Protein AF-A0A1E3B8S6-F1 (afdb_monomer)

InterPro domains:
  IPR051035 Mitochondrial inheritance protein 9 [PTHR36091] (1-236)

pLDDT: mean 89.2, std 7.86, range [47.0, 96.69]

Foldseek 3Di:
DDQPADDPVQWDADPVRHTPGGDDSPPPDDDPLLQVQDDHPQQHQPDPDDDPDLDQDDQDPCLVVDDPVVNVVSVVNNNNSNSNSVVCVCCVPPPVVSVVSVPQPCSVLVNQLVVVVVPPVVPPVLSNVVSVVVCQVCVCVVPPDPPPDDDDDPDDDDPVRVVVSVVVSVVVVVVVVVVVVLCVVLVNQDPVRDDDPVCVVVSVVSLVVVLVVQCVPDPDPVSNVCSVVPVPNDDDPPDD

Sequence (240 aa):
MRHPDLNPFNVFVTEDREISCIIDWQHSSILPLLLTAGNPPLFENPDSESPKGLKKASLPEDYESLGPEEKPHADELHRRRILFWLYMVFNGKDNDPHLATLR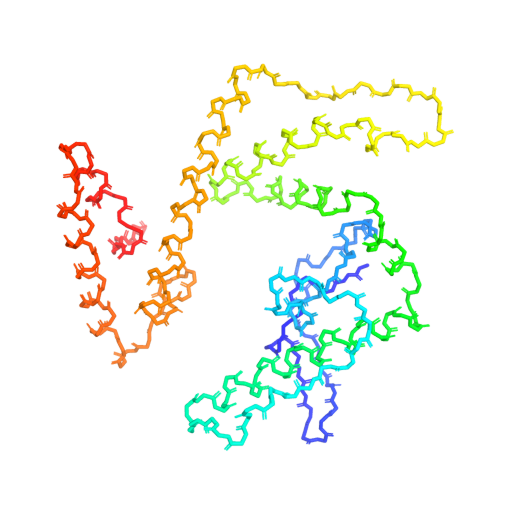YPLLALRQHAVDRAGRQWSGNIITLKGALLRLVDHWDQLVDGDSGQSIQCPVQFDTKDAEEFYQVEENWFKATILLEYWRSVLGDPGQDGWVSNESYEGVMEVNRQLKKEWVAEAEDEEDLVCVDRFWPFQDHEELD

Structure (mmCIF, N/CA/C/O backbone):
data_AF-A0A1E3B8S6-F1
#
_entry.id   AF-A0A1E3B8S6-F1
#
loop_
_atom_site.group_PDB
_atom_site.id
_atom_site.type_symbol
_atom_site.label_atom_id
_atom_site.label_alt_id
_atom_site.label_comp_id
_atom_site.label_asym_id
_atom_site.label_entity_id
_atom_site.label_seq_id
_atom_site.pdbx_PDB_ins_code
_atom_site.Cartn_x
_atom_site.Cartn_y
_atom_site.Cartn_z
_atom_site.occupancy
_atom_site.B_iso_or_equiv
_atom_site.auth_seq_id
_atom_site.auth_comp_id
_atom_site.auth_asym_id
_atom_site.auth_atom_id
_atom_site.pdbx_PDB_model_num
ATOM 1 N N . MET A 1 1 ? 12.178 15.718 2.594 1.00 81.06 1 MET A N 1
ATOM 2 C CA . MET A 1 1 ? 11.300 15.854 1.413 1.00 81.06 1 MET A CA 1
ATOM 3 C C . MET A 1 1 ? 11.533 14.640 0.532 1.00 81.06 1 MET A C 1
ATOM 5 O O . MET A 1 1 ? 12.681 14.228 0.416 1.00 81.06 1 MET A O 1
ATOM 9 N N . ARG A 1 2 ? 10.478 14.046 -0.023 1.00 86.88 2 ARG A N 1
ATOM 10 C CA . ARG A 1 2 ? 10.531 12.867 -0.897 1.00 86.88 2 ARG A CA 1
ATOM 11 C C . ARG A 1 2 ? 9.496 13.052 -2.007 1.00 86.88 2 ARG A C 1
ATOM 13 O O . ARG A 1 2 ? 8.481 13.697 -1.759 1.00 86.88 2 ARG A O 1
ATOM 20 N N . HIS A 1 3 ? 9.765 12.503 -3.188 1.00 91.31 3 HIS A N 1
ATOM 21 C CA . HIS A 1 3 ? 8.801 12.482 -4.283 1.00 91.31 3 HIS A CA 1
ATOM 22 C C . HIS A 1 3 ? 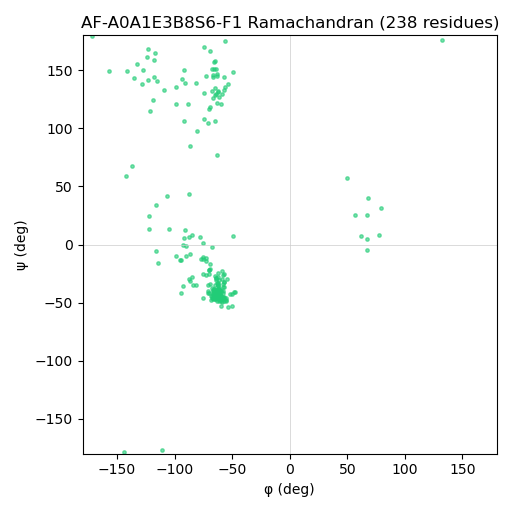7.535 11.698 -3.870 1.00 91.31 3 HIS A C 1
ATOM 24 O O . HIS A 1 3 ? 7.686 10.565 -3.397 1.00 91.31 3 HIS A O 1
ATOM 30 N N . PRO A 1 4 ? 6.325 12.267 -4.007 1.00 88.50 4 PRO A N 1
ATOM 31 C CA . PRO A 1 4 ? 5.094 11.667 -3.491 1.00 88.50 4 PRO A CA 1
ATOM 32 C C . PRO A 1 4 ? 4.669 10.420 -4.271 1.00 88.50 4 PRO A C 1
ATOM 34 O O . PRO A 1 4 ? 4.213 9.464 -3.655 1.00 88.50 4 PRO A O 1
ATOM 37 N N . ASP A 1 5 ? 4.899 10.394 -5.586 1.00 90.75 5 ASP A N 1
ATOM 38 C CA . ASP A 1 5 ? 4.528 9.273 -6.457 1.00 90.75 5 ASP A CA 1
ATOM 39 C C . ASP A 1 5 ? 5.651 8.932 -7.450 1.00 90.75 5 ASP A C 1
ATOM 41 O O . ASP A 1 5 ? 5.600 9.230 -8.641 1.00 90.75 5 ASP A O 1
ATOM 45 N N . LEU A 1 6 ? 6.775 8.421 -6.938 1.00 92.56 6 LEU A N 1
ATOM 46 C CA . LEU A 1 6 ? 7.879 8.036 -7.820 1.00 92.56 6 LEU A CA 1
ATOM 47 C C . LEU A 1 6 ? 7.592 6.657 -8.415 1.00 92.56 6 LEU A C 1
ATOM 49 O O . LEU A 1 6 ? 7.874 5.635 -7.785 1.00 92.56 6 LEU A O 1
ATOM 53 N N . ASN A 1 7 ? 7.061 6.660 -9.631 1.00 89.94 7 ASN A N 1
ATOM 54 C CA . ASN A 1 7 ? 6.789 5.493 -10.463 1.00 89.94 7 ASN A CA 1
ATOM 55 C C . ASN A 1 7 ? 7.520 5.628 -11.826 1.00 89.94 7 ASN A C 1
ATOM 57 O O . ASN A 1 7 ? 8.050 6.703 -12.124 1.00 89.94 7 ASN A O 1
ATOM 61 N N . PRO A 1 8 ? 7.600 4.567 -12.657 1.00 88.75 8 PRO A N 1
ATOM 62 C CA . PRO A 1 8 ? 8.299 4.628 -13.945 1.00 88.75 8 PRO A CA 1
ATOM 63 C C . PRO A 1 8 ? 7.794 5.715 -14.906 1.00 88.75 8 PRO A C 1
ATOM 65 O O . PRO A 1 8 ? 8.595 6.264 -15.655 1.00 88.75 8 PRO A O 1
ATOM 68 N N . PHE A 1 9 ? 6.498 6.045 -14.882 1.00 90.12 9 PHE A N 1
ATOM 69 C CA . PHE A 1 9 ? 5.911 7.064 -15.760 1.00 90.12 9 PHE A CA 1
ATOM 70 C C . PHE A 1 9 ? 6.373 8.483 -15.406 1.00 90.12 9 PHE A C 1
ATOM 72 O O . PHE A 1 9 ? 6.376 9.363 -16.263 1.00 90.12 9 PHE A O 1
ATOM 79 N N . ASN A 1 10 ? 6.839 8.679 -14.171 1.00 94.19 10 ASN A N 1
ATOM 80 C CA . ASN A 1 10 ? 7.346 9.953 -13.671 1.00 94.19 10 ASN A CA 1
ATOM 81 C C . ASN A 1 10 ? 8.869 10.123 -13.845 1.00 94.19 10 ASN A C 1
ATOM 83 O O . ASN A 1 10 ? 9.429 11.121 -13.384 1.00 94.19 10 ASN A O 1
ATOM 87 N N . VAL A 1 11 ? 9.557 9.188 -14.519 1.00 94.94 11 VAL A N 1
ATOM 88 C CA . VAL A 1 11 ? 11.011 9.223 -14.760 1.00 94.94 11 VAL A CA 1
ATOM 89 C C . VAL A 1 11 ? 11.313 9.193 -16.259 1.00 94.94 11 VAL A C 1
ATOM 91 O O . VAL A 1 11 ? 11.094 8.190 -16.932 1.00 94.94 11 VAL A O 1
ATOM 94 N N . PHE A 1 12 ? 11.897 10.273 -16.779 1.00 95.75 12 PHE A N 1
ATOM 95 C CA . PHE A 1 12 ? 12.363 10.340 -18.163 1.00 95.75 12 PHE A CA 1
ATOM 96 C C . PHE A 1 12 ? 13.812 9.891 -18.278 1.00 95.75 12 PHE A C 1
ATOM 98 O O . PHE A 1 12 ? 14.669 10.257 -17.468 1.00 95.75 12 PHE A O 1
ATOM 105 N N . VAL A 1 13 ? 14.083 9.123 -19.329 1.00 96.25 13 VAL A N 1
ATOM 106 C CA . VAL A 1 13 ? 15.389 8.527 -19.600 1.00 96.25 13 VAL A CA 1
ATOM 107 C C . VAL A 1 13 ? 15.804 8.860 -21.034 1.00 96.25 13 VAL A C 1
ATOM 109 O O . VAL A 1 13 ? 14.972 8.847 -21.940 1.00 96.25 13 VAL A O 1
ATOM 112 N N . THR A 1 14 ? 17.074 9.204 -21.241 1.00 96.19 14 THR A N 1
ATOM 113 C CA . THR A 1 14 ? 17.658 9.448 -22.570 1.00 96.19 14 THR A CA 1
ATOM 114 C C . THR A 1 14 ? 17.900 8.140 -23.331 1.00 96.19 14 THR A C 1
ATOM 116 O O . THR A 1 14 ? 17.843 7.049 -22.761 1.00 96.19 14 THR A O 1
ATOM 119 N N . GLU A 1 15 ? 18.235 8.231 -24.622 1.00 95.06 15 GLU A N 1
ATOM 120 C CA . GLU A 1 15 ? 18.652 7.064 -25.422 1.00 95.06 15 GLU A CA 1
ATOM 121 C C . GLU A 1 15 ? 19.875 6.346 -24.814 1.00 95.06 15 GLU A C 1
ATOM 123 O O . GLU A 1 15 ? 19.956 5.117 -24.843 1.00 95.06 15 GLU A O 1
ATOM 128 N N . ASP A 1 16 ? 20.765 7.103 -24.162 1.00 96.00 16 ASP A N 1
ATOM 129 C CA . ASP A 1 16 ? 21.956 6.604 -23.463 1.00 96.00 16 ASP A CA 1
ATOM 130 C C . ASP A 1 16 ? 21.653 5.983 -22.084 1.00 96.00 16 ASP A C 1
ATOM 132 O O . ASP A 1 16 ? 22.567 5.581 -21.362 1.00 96.00 16 ASP A O 1
ATOM 136 N N . ARG A 1 17 ? 20.369 5.844 -21.721 1.00 92.12 17 ARG A N 1
ATOM 137 C CA . ARG A 1 17 ? 19.886 5.285 -20.444 1.00 92.12 17 ARG A CA 1
ATOM 138 C C . ARG A 1 17 ? 20.220 6.138 -19.218 1.00 92.12 17 ARG A C 1
ATOM 140 O O . ARG A 1 17 ? 20.276 5.621 -18.101 1.00 92.12 17 ARG A O 1
ATOM 147 N N . GLU A 1 18 ? 20.400 7.440 -19.408 1.00 95.56 18 GLU A N 1
ATOM 148 C CA . GLU A 1 18 ? 20.592 8.393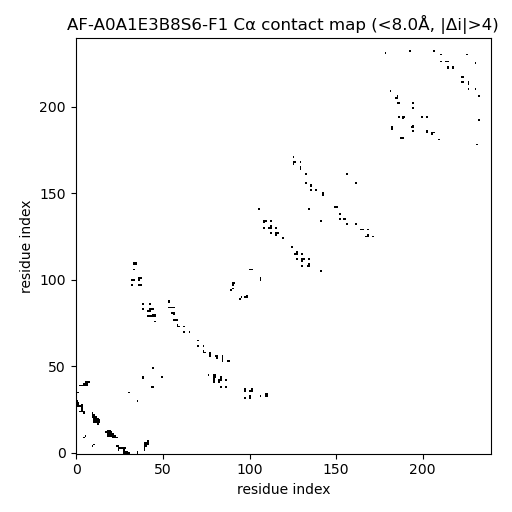 -18.315 1.00 95.56 18 GLU A CA 1
ATOM 149 C C . GLU A 1 18 ? 19.262 9.025 -17.906 1.00 95.56 18 GLU A C 1
ATOM 151 O O . GLU A 1 18 ? 18.421 9.329 -18.751 1.00 95.56 18 GLU A O 1
ATOM 156 N N . ILE A 1 19 ? 19.062 9.249 -16.605 1.00 95.31 19 ILE A N 1
ATOM 157 C CA . ILE A 1 19 ? 17.869 9.947 -16.109 1.00 95.31 19 ILE A CA 1
ATOM 158 C C . ILE A 1 19 ? 17.972 11.421 -16.515 1.00 95.31 19 ILE A C 1
ATOM 160 O O . ILE A 1 19 ? 18.865 12.127 -16.049 1.00 95.31 19 ILE A O 1
ATOM 164 N N . SER A 1 20 ? 17.049 11.892 -17.354 1.00 96.69 20 SER A N 1
ATOM 165 C CA . SER A 1 20 ? 17.010 13.285 -17.814 1.00 96.69 20 SER A CA 1
ATOM 166 C C . SER A 1 20 ? 16.125 14.167 -16.938 1.00 96.69 20 SER A C 1
ATOM 168 O O . SER A 1 20 ? 16.438 15.339 -16.726 1.00 96.69 20 SER A O 1
ATOM 170 N N . CYS A 1 21 ? 15.017 13.624 -16.426 1.00 95.88 21 CYS A N 1
ATOM 171 C CA . CYS A 1 21 ? 14.051 14.378 -15.637 1.00 95.88 21 CYS A CA 1
ATOM 172 C C . CYS A 1 21 ? 13.221 13.465 -14.727 1.00 95.88 21 CYS A C 1
ATOM 174 O O . CYS A 1 21 ? 12.922 12.325 -15.077 1.00 95.88 21 CYS A O 1
ATOM 176 N N . ILE A 1 22 ? 12.811 14.004 -13.578 1.00 96.19 22 ILE A N 1
ATOM 177 C CA . ILE A 1 22 ? 11.757 13.445 -12.728 1.00 96.19 22 ILE A CA 1
ATOM 178 C C . ILE A 1 22 ? 10.660 14.505 -12.658 1.00 96.19 22 ILE A C 1
ATOM 180 O O . ILE A 1 22 ? 10.953 15.652 -12.306 1.00 96.19 22 ILE A O 1
ATOM 184 N N . ILE A 1 23 ? 9.434 14.136 -13.015 1.00 95.94 23 ILE A N 1
ATOM 185 C CA . ILE A 1 23 ? 8.270 15.036 -13.058 1.00 95.94 23 ILE A CA 1
ATOM 186 C C . ILE A 1 23 ? 7.263 14.682 -11.966 1.00 95.94 23 ILE A C 1
ATOM 188 O O . ILE A 1 23 ? 7.507 13.765 -11.204 1.00 95.94 23 ILE A O 1
ATOM 192 N N . ASP A 1 24 ? 6.129 15.389 -11.933 1.00 93.69 24 ASP A N 1
ATOM 193 C CA . ASP A 1 24 ? 5.001 15.090 -11.039 1.00 93.69 24 ASP A CA 1
ATOM 194 C C . ASP A 1 24 ? 5.298 15.324 -9.544 1.00 93.69 24 ASP A C 1
ATOM 196 O O . ASP A 1 24 ? 4.864 14.618 -8.638 1.00 93.69 24 ASP A O 1
ATOM 200 N N . TRP A 1 25 ? 6.026 16.411 -9.271 1.00 93.69 25 TRP A N 1
ATOM 201 C CA . TRP A 1 25 ? 6.334 16.869 -7.912 1.00 93.69 25 TRP A CA 1
ATOM 202 C C . TRP A 1 25 ? 5.154 17.549 -7.203 1.00 93.69 25 TRP A C 1
ATOM 204 O O . TRP A 1 25 ? 5.315 18.023 -6.070 1.00 93.69 25 TRP A O 1
ATOM 214 N N . GLN A 1 26 ? 3.986 17.645 -7.838 1.00 90.19 26 GLN A N 1
ATOM 215 C CA . GLN A 1 26 ? 2.788 18.172 -7.187 1.00 90.19 26 GLN A CA 1
ATOM 216 C C . GLN A 1 26 ? 2.475 17.361 -5.923 1.00 90.19 26 GLN A C 1
ATOM 218 O O . GLN A 1 26 ? 2.751 16.171 -5.842 1.00 90.19 26 GLN A O 1
ATOM 223 N N . HIS A 1 27 ? 1.973 18.034 -4.887 1.00 86.31 27 HIS A N 1
ATOM 224 C CA . HIS A 1 27 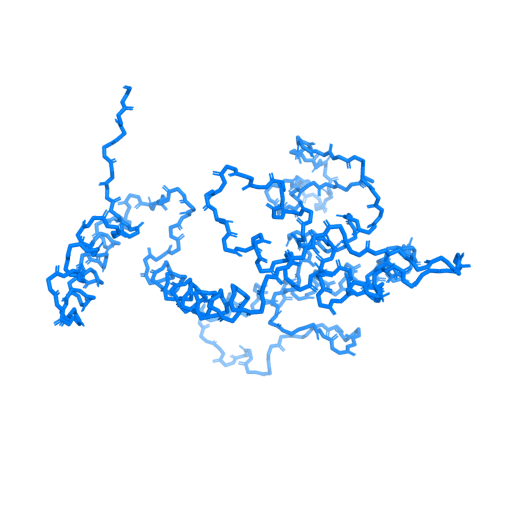? 1.728 17.457 -3.555 1.00 86.31 27 HIS A CA 1
ATOM 225 C C . HIS A 1 27 ? 2.978 17.040 -2.752 1.00 86.31 27 HIS A C 1
ATOM 227 O O . HIS A 1 27 ? 2.852 16.549 -1.625 1.00 86.31 27 HIS A O 1
ATOM 233 N N . SER A 1 28 ? 4.192 17.306 -3.250 1.00 90.62 28 SER A N 1
ATOM 234 C CA . SER A 1 28 ? 5.415 17.113 -2.462 1.00 90.62 28 SER A CA 1
ATOM 235 C C . SER A 1 28 ? 5.386 17.950 -1.185 1.00 90.62 28 SER A C 1
ATOM 237 O O . SER A 1 28 ? 5.185 19.162 -1.224 1.00 90.62 28 SER A O 1
ATOM 239 N N . SER A 1 29 ? 5.656 17.308 -0.050 1.00 88.19 29 SER A N 1
ATOM 240 C CA . SER A 1 29 ? 5.587 17.945 1.266 1.00 88.19 29 SER A CA 1
ATOM 241 C C . SER A 1 29 ? 6.878 17.756 2.064 1.00 88.19 29 SER A C 1
ATOM 243 O O . SER A 1 29 ? 7.596 16.756 1.933 1.00 88.19 29 SER A O 1
ATOM 245 N N . ILE A 1 30 ? 7.187 18.731 2.921 1.00 91.00 30 ILE A N 1
ATOM 246 C CA . ILE A 1 30 ? 8.239 18.605 3.934 1.00 91.00 30 ILE A CA 1
ATOM 247 C C . ILE A 1 30 ? 7.575 18.085 5.205 1.00 91.00 30 ILE A C 1
ATOM 249 O O . ILE A 1 30 ? 6.859 18.813 5.883 1.00 91.00 30 ILE A O 1
ATOM 253 N N . LEU A 1 31 ? 7.815 16.816 5.515 1.00 91.06 31 LEU A N 1
ATOM 254 C CA . LEU A 1 31 ? 7.272 16.139 6.687 1.00 91.06 31 LEU A CA 1
ATOM 255 C C . LEU A 1 31 ? 8.419 15.555 7.528 1.00 91.06 31 LEU A C 1
ATOM 257 O O . LEU A 1 31 ? 9.524 15.366 7.003 1.00 91.06 31 LEU A O 1
ATOM 261 N N . PRO A 1 32 ? 8.173 15.234 8.812 1.00 92.62 32 PRO A N 1
ATOM 262 C CA . PRO A 1 32 ? 9.103 14.459 9.624 1.00 92.62 32 PRO A CA 1
ATOM 263 C C . PRO A 1 32 ? 9.574 13.183 8.914 1.00 92.62 32 PRO A C 1
ATOM 265 O O . PRO A 1 32 ? 8.826 12.561 8.155 1.00 92.62 32 PRO A O 1
ATOM 268 N N . LEU A 1 33 ? 10.809 12.754 9.193 1.00 92.12 33 LEU A N 1
ATOM 269 C CA . LEU A 1 33 ? 11.393 11.568 8.555 1.00 92.12 33 LEU A CA 1
ATOM 270 C C . LEU A 1 33 ? 10.542 10.311 8.796 1.00 92.12 33 LEU A C 1
ATOM 272 O O . LEU A 1 33 ? 10.333 9.533 7.875 1.00 92.12 33 LEU A O 1
ATOM 276 N N . LEU A 1 34 ? 9.943 10.183 9.983 1.00 92.06 34 LEU A N 1
ATOM 277 C CA . LEU A 1 34 ? 8.998 9.113 10.330 1.00 92.06 34 LEU A CA 1
ATOM 278 C C . LEU A 1 34 ? 7.781 9.034 9.396 1.00 92.06 34 LEU A C 1
ATOM 280 O O . LEU A 1 34 ? 7.211 7.965 9.253 1.00 92.06 34 LEU A O 1
ATOM 284 N N . LEU A 1 35 ? 7.379 10.127 8.744 1.00 91.38 35 LEU A N 1
ATOM 285 C CA . LEU A 1 35 ? 6.253 10.130 7.800 1.00 91.38 35 LEU A CA 1
ATOM 286 C C . LEU A 1 35 ? 6.684 9.961 6.339 1.00 91.38 35 LEU A C 1
ATOM 288 O O . LEU A 1 35 ? 5.845 9.716 5.483 1.00 91.38 35 LEU A O 1
ATOM 292 N N . THR A 1 36 ? 7.977 10.106 6.039 1.00 89.88 36 THR A N 1
ATOM 293 C CA . THR A 1 36 ? 8.509 10.063 4.660 1.00 89.88 36 THR A CA 1
ATOM 294 C C . THR A 1 36 ? 9.429 8.875 4.394 1.00 89.88 36 THR A C 1
ATOM 296 O O . THR A 1 36 ? 9.696 8.553 3.232 1.00 89.88 36 THR A O 1
ATOM 299 N N . ALA A 1 37 ? 9.912 8.211 5.446 1.00 91.75 37 ALA A N 1
ATOM 300 C CA . ALA A 1 37 ? 10.650 6.960 5.354 1.00 91.75 37 ALA A CA 1
ATOM 301 C C . ALA A 1 37 ? 9.764 5.849 4.775 1.00 91.75 37 ALA A C 1
ATOM 303 O O . ALA A 1 37 ? 8.557 5.824 4.992 1.00 91.75 37 ALA A O 1
ATOM 304 N N . GLY A 1 38 ? 10.366 4.940 4.019 1.00 90.75 38 GLY A N 1
ATOM 305 C CA . GLY A 1 38 ? 9.661 3.929 3.234 1.00 90.75 38 GLY A CA 1
ATOM 306 C C . GLY A 1 38 ? 10.197 3.875 1.810 1.00 90.75 38 GLY A C 1
ATOM 307 O O . GLY A 1 38 ? 11.007 4.711 1.406 1.00 90.75 38 GLY A O 1
ATOM 308 N N . ASN A 1 39 ? 9.685 2.932 1.034 1.00 91.56 39 ASN A N 1
ATOM 309 C CA . ASN A 1 39 ? 10.104 2.746 -0.349 1.00 91.56 39 ASN A CA 1
ATOM 310 C C . ASN A 1 39 ? 9.101 3.424 -1.289 1.00 91.56 39 ASN A C 1
ATOM 312 O O . ASN A 1 39 ? 7.901 3.345 -1.028 1.00 91.56 39 ASN A O 1
ATOM 316 N N . PRO A 1 40 ? 9.545 4.174 -2.313 1.00 91.69 40 PRO A N 1
ATOM 317 C CA . PRO A 1 40 ? 8.652 4.685 -3.358 1.00 91.69 40 PRO A CA 1
ATOM 318 C C . PRO A 1 40 ? 8.048 3.563 -4.193 1.00 91.69 40 PRO A C 1
ATOM 320 O O . PRO A 1 40 ? 8.704 2.529 -4.276 1.00 91.69 40 PRO A O 1
ATOM 323 N N . PRO A 1 41 ? 6.893 3.774 -4.857 1.00 90.31 41 PRO A N 1
ATOM 324 C CA . PRO A 1 41 ? 6.242 2.749 -5.680 1.00 90.31 41 PRO A CA 1
ATOM 325 C C . PRO A 1 41 ? 7.195 2.025 -6.641 1.00 90.31 41 PRO A C 1
ATOM 327 O O . PRO A 1 41 ? 7.190 0.801 -6.737 1.00 90.31 41 PRO A O 1
ATOM 330 N N . LEU A 1 42 ? 8.114 2.764 -7.275 1.00 91.88 42 LEU A N 1
ATOM 331 C CA . LEU A 1 42 ? 9.159 2.215 -8.149 1.00 91.88 42 LEU A CA 1
ATOM 332 C C . LEU A 1 42 ? 10.092 1.185 -7.472 1.00 91.88 42 LEU A C 1
ATOM 334 O O . LEU A 1 42 ? 10.675 0.339 -8.149 1.00 91.88 42 LEU A O 1
ATOM 338 N N . PHE A 1 43 ? 10.259 1.271 -6.155 1.00 93.62 43 PHE A N 1
ATOM 339 C CA . PHE A 1 43 ? 11.180 0.475 -5.341 1.00 93.62 43 PHE A CA 1
ATOM 340 C C . PHE A 1 43 ? 10.469 -0.306 -4.226 1.00 93.62 43 PHE A C 1
ATOM 342 O O . PHE A 1 43 ? 11.126 -0.768 -3.292 1.00 93.62 43 PHE A O 1
ATOM 349 N N . GLU A 1 44 ? 9.141 -0.420 -4.270 1.00 91.62 44 GLU A N 1
ATOM 350 C CA . GLU A 1 44 ? 8.372 -1.180 -3.287 1.00 91.62 44 GLU A CA 1
ATOM 351 C C . GLU A 1 44 ? 8.716 -2.670 -3.323 1.00 91.62 44 GLU A C 1
ATOM 353 O O . GLU A 1 44 ? 9.107 -3.216 -4.357 1.00 91.62 44 GLU A O 1
ATOM 358 N N . ASN A 1 45 ? 8.568 -3.334 -2.173 1.00 91.81 45 ASN A N 1
ATOM 359 C CA . ASN A 1 45 ? 8.716 -4.781 -2.107 1.00 91.81 45 ASN A CA 1
ATOM 360 C C . ASN A 1 45 ? 7.530 -5.427 -2.841 1.00 91.81 45 ASN A C 1
ATOM 362 O O . ASN A 1 45 ? 6.399 -5.224 -2.403 1.00 91.81 45 ASN A O 1
ATOM 366 N N . PRO A 1 46 ? 7.751 -6.190 -3.925 1.00 90.00 46 PRO A N 1
ATOM 367 C CA . PRO A 1 46 ? 6.654 -6.853 -4.625 1.00 90.00 46 PRO A CA 1
ATOM 368 C C . PRO A 1 46 ? 6.117 -8.080 -3.874 1.00 90.00 46 PRO A C 1
ATOM 370 O O . PRO A 1 46 ? 5.074 -8.602 -4.252 1.00 90.00 46 PRO A O 1
ATOM 373 N N . ASP A 1 47 ? 6.828 -8.563 -2.851 1.00 89.50 47 ASP A N 1
ATOM 374 C CA . ASP A 1 47 ? 6.477 -9.772 -2.109 1.00 89.50 47 ASP A CA 1
ATOM 375 C C . ASP A 1 47 ? 5.599 -9.466 -0.883 1.00 89.50 47 ASP A C 1
ATOM 377 O O . ASP A 1 47 ? 5.738 -8.422 -0.242 1.00 89.50 47 ASP A O 1
ATOM 381 N N . SER A 1 48 ? 4.742 -10.421 -0.506 1.00 83.31 48 SER A N 1
ATOM 382 C CA . SER A 1 48 ? 3.870 -10.319 0.676 1.00 83.31 48 SER A CA 1
ATOM 383 C C . SER A 1 48 ? 4.647 -10.215 1.990 1.00 83.31 48 SER A C 1
ATOM 385 O O . SER A 1 48 ? 4.168 -9.633 2.961 1.00 83.31 48 SER A O 1
ATOM 387 N N . GLU A 1 49 ? 5.854 -10.781 2.028 1.00 82.19 49 GLU A N 1
ATOM 388 C CA . GLU A 1 49 ? 6.755 -10.712 3.170 1.00 82.19 49 GLU A CA 1
ATOM 389 C C . GLU A 1 49 ? 8.025 -9.941 2.818 1.00 82.19 49 GLU A C 1
ATOM 391 O O . GLU A 1 49 ? 8.616 -10.096 1.746 1.00 82.19 49 GLU A O 1
ATOM 396 N N . SER A 1 50 ? 8.493 -9.134 3.769 1.00 77.81 50 SER A N 1
ATOM 397 C CA . SER A 1 50 ? 9.798 -8.488 3.668 1.00 77.81 50 SER A CA 1
ATOM 398 C C . SER A 1 50 ? 10.920 -9.533 3.680 1.00 77.81 50 SER A C 1
ATOM 400 O O . SER A 1 50 ? 10.930 -10.412 4.551 1.00 77.81 50 SER A O 1
ATOM 402 N N . PRO A 1 51 ? 11.924 -9.424 2.791 1.00 80.44 51 PRO A N 1
ATOM 403 C CA . PRO A 1 51 ? 13.066 -10.326 2.811 1.00 80.44 51 PRO A CA 1
ATOM 404 C C . PRO A 1 51 ? 13.781 -10.305 4.166 1.00 80.44 51 PRO A C 1
ATOM 406 O O . PRO A 1 51 ? 14.129 -9.249 4.691 1.00 80.44 51 PRO A O 1
ATOM 409 N N . LYS A 1 52 ? 14.082 -11.490 4.713 1.00 77.81 52 LYS A N 1
ATOM 410 C CA . LYS A 1 52 ? 14.785 -11.647 6.006 1.00 77.81 52 LYS A CA 1
ATOM 411 C C . LYS A 1 52 ? 16.253 -11.182 5.978 1.00 77.81 52 LYS A C 1
ATOM 413 O O . LYS A 1 52 ? 16.944 -11.256 6.990 1.00 77.81 52 LYS A O 1
ATOM 418 N N . GLY A 1 53 ? 16.757 -10.729 4.829 1.00 80.25 53 GLY A N 1
ATOM 419 C CA . GLY A 1 53 ? 18.114 -10.219 4.665 1.00 80.25 53 GLY A CA 1
ATOM 420 C C . GLY A 1 53 ? 18.350 -9.583 3.294 1.00 80.25 53 GLY A C 1
ATOM 421 O O . GLY A 1 53 ? 17.478 -9.586 2.432 1.00 80.25 53 GLY A O 1
ATOM 422 N N . LEU A 1 54 ? 19.566 -9.076 3.076 1.00 82.38 54 LEU A N 1
ATOM 423 C CA . LEU A 1 54 ? 19.982 -8.360 1.858 1.00 82.38 54 LEU A CA 1
ATOM 424 C C . LEU A 1 54 ? 20.494 -9.297 0.749 1.00 82.38 54 LEU A C 1
ATOM 426 O O . LEU A 1 54 ? 21.514 -9.033 0.109 1.00 82.38 54 LEU A O 1
ATOM 430 N N . LYS A 1 55 ? 19.806 -10.419 0.520 1.00 87.62 55 LYS A N 1
ATOM 431 C CA . LYS A 1 55 ? 20.157 -11.316 -0.587 1.00 87.62 55 LYS A CA 1
ATOM 432 C C . LYS A 1 55 ? 19.700 -10.700 -1.905 1.00 87.62 55 LYS A C 1
ATOM 434 O O . LYS A 1 55 ? 18.552 -10.284 -2.027 1.00 87.62 55 LYS A O 1
ATOM 439 N N . LYS A 1 56 ? 20.602 -10.661 -2.888 1.00 91.00 56 LYS A N 1
ATOM 440 C CA . LYS A 1 56 ? 20.253 -10.264 -4.253 1.00 91.00 56 LYS A CA 1
ATOM 441 C C . LYS A 1 56 ? 19.232 -11.258 -4.804 1.00 91.00 56 LYS A C 1
ATOM 443 O O . LYS A 1 56 ? 19.441 -12.465 -4.688 1.00 91.00 56 LYS A O 1
ATOM 448 N N . ALA A 1 57 ? 18.155 -10.747 -5.392 1.00 90.06 57 ALA A N 1
ATOM 449 C CA . ALA A 1 57 ? 17.149 -11.582 -6.029 1.00 90.06 57 ALA A CA 1
ATOM 450 C C . ALA A 1 57 ? 17.746 -12.350 -7.220 1.00 90.06 57 ALA A C 1
ATOM 452 O O . ALA A 1 57 ? 18.604 -11.833 -7.939 1.00 90.06 57 ALA A O 1
ATOM 453 N N . SER A 1 58 ? 17.277 -13.575 -7.429 1.00 91.06 58 SER A N 1
ATOM 454 C CA . SER A 1 58 ? 17.551 -14.393 -8.611 1.00 91.06 58 SER A CA 1
ATOM 455 C C . SER A 1 58 ? 16.249 -14.661 -9.360 1.00 91.06 58 SER A C 1
ATOM 457 O O . SER A 1 58 ? 15.160 -14.417 -8.833 1.00 91.06 58 SER A O 1
ATOM 459 N N . LEU A 1 59 ? 16.363 -15.120 -10.603 1.00 93.81 59 LEU A N 1
ATOM 460 C CA . LEU A 1 59 ? 15.239 -15.740 -11.300 1.00 93.81 59 LEU A CA 1
ATOM 461 C C . LEU A 1 59 ? 14.839 -17.043 -10.581 1.00 93.81 59 LEU A C 1
ATOM 463 O O . LEU A 1 59 ? 15.654 -17.585 -9.817 1.00 93.81 59 LEU A O 1
ATOM 467 N N . PRO A 1 60 ? 13.596 -17.518 -10.770 1.00 92.25 60 PRO A N 1
ATOM 468 C CA . PRO A 1 60 ? 13.163 -18.788 -10.203 1.00 92.25 60 PRO A CA 1
ATOM 469 C C . PRO A 1 60 ? 13.944 -19.960 -10.827 1.00 92.25 60 PRO A C 1
ATOM 471 O O . PRO A 1 60 ? 14.433 -19.868 -11.953 1.00 92.25 60 PRO A O 1
ATOM 474 N N . GLU A 1 61 ? 14.120 -21.050 -10.075 1.00 93.38 61 GLU A N 1
ATOM 475 C CA . GLU A 1 61 ? 14.969 -22.185 -10.488 1.00 93.38 61 GLU A CA 1
ATOM 476 C C . GLU A 1 61 ? 14.442 -22.895 -11.746 1.00 93.38 61 GLU A C 1
ATOM 478 O O . GLU A 1 61 ? 15.216 -23.423 -12.540 1.00 93.38 61 GLU A O 1
ATOM 483 N N . ASP A 1 62 ? 13.128 -22.858 -11.947 1.00 93.44 62 ASP A N 1
ATOM 484 C CA . ASP A 1 62 ? 12.387 -23.427 -13.068 1.00 93.44 62 ASP A CA 1
ATOM 485 C C . ASP A 1 62 ? 12.192 -22.441 -14.234 1.00 93.44 62 ASP A C 1
ATOM 487 O O . ASP A 1 62 ? 11.439 -22.731 -15.164 1.00 93.44 62 ASP A O 1
ATOM 491 N N . TYR A 1 63 ? 12.895 -21.300 -14.242 1.00 94.44 63 TYR A N 1
ATOM 492 C CA . TYR A 1 63 ? 12.749 -20.268 -15.276 1.00 94.44 63 TYR A CA 1
ATOM 493 C C . TYR A 1 63 ? 12.883 -20.815 -16.705 1.00 94.44 63 TYR A C 1
ATOM 495 O O . TYR A 1 63 ? 12.098 -20.468 -17.585 1.00 94.44 63 TYR A O 1
ATOM 503 N N . GLU A 1 64 ? 13.848 -21.705 -16.952 1.00 94.81 64 GLU A N 1
ATOM 504 C CA . GLU A 1 64 ? 14.066 -22.275 -18.289 1.00 94.81 64 GLU A CA 1
ATOM 505 C C . GLU A 1 64 ? 12.890 -23.132 -18.776 1.00 94.81 64 GLU A C 1
ATOM 507 O O . GLU A 1 64 ? 12.656 -23.211 -19.984 1.00 94.81 64 GLU A O 1
ATOM 512 N N . SER A 1 65 ? 12.132 -23.726 -17.850 1.00 94.94 65 SER A N 1
ATOM 513 C CA . SER A 1 65 ? 10.936 -24.525 -18.138 1.00 94.94 65 SER A CA 1
ATOM 514 C C . SER A 1 65 ? 9.643 -23.717 -18.254 1.00 94.94 65 SER A C 1
ATOM 516 O O . SER A 1 65 ? 8.639 -24.289 -18.675 1.00 94.94 65 SER A O 1
ATOM 518 N N . LEU A 1 66 ? 9.652 -22.421 -17.924 1.00 95.06 66 LEU A N 1
ATOM 519 C CA . LEU A 1 66 ? 8.464 -21.570 -18.021 1.00 95.06 66 LEU A CA 1
ATOM 520 C C . LEU A 1 66 ? 8.011 -21.368 -19.473 1.00 95.06 66 LEU A C 1
ATOM 522 O O . LEU A 1 66 ? 8.826 -21.263 -20.400 1.00 95.06 66 LEU A O 1
ATOM 526 N N . GLY A 1 67 ? 6.696 -21.262 -19.660 1.00 95.38 67 GLY A N 1
ATOM 527 C CA . GLY A 1 67 ? 6.083 -20.956 -20.947 1.00 95.38 67 GLY A CA 1
ATOM 528 C C . GLY A 1 67 ? 6.336 -19.513 -21.420 1.00 95.38 67 GLY A C 1
ATOM 529 O O . GLY A 1 67 ? 6.758 -18.653 -20.642 1.00 95.38 67 GLY A O 1
ATOM 530 N N . PRO A 1 68 ? 6.053 -19.204 -22.700 1.00 93.19 68 PRO A N 1
ATOM 531 C CA . PRO A 1 68 ? 6.252 -17.866 -23.266 1.00 93.19 68 PRO A CA 1
ATOM 532 C C . PRO A 1 68 ? 5.395 -16.775 -22.603 1.00 93.19 68 PRO A C 1
ATOM 534 O O . PRO A 1 68 ? 5.789 -15.615 -22.632 1.00 93.19 68 PRO A O 1
ATOM 537 N N . GLU A 1 69 ? 4.260 -17.130 -21.995 1.00 89.69 69 GLU A N 1
ATOM 538 C CA . GLU A 1 69 ? 3.399 -16.190 -21.258 1.00 89.69 69 GLU A CA 1
ATOM 539 C C . GLU A 1 69 ? 3.848 -15.990 -19.800 1.00 89.69 69 GLU A C 1
ATOM 541 O O . GLU A 1 69 ? 3.675 -14.913 -19.237 1.00 89.69 69 GLU A O 1
ATOM 546 N N . GLU A 1 70 ? 4.492 -16.993 -19.198 1.00 91.81 70 GLU A N 1
ATOM 547 C CA . GLU A 1 70 ? 4.934 -16.964 -17.797 1.00 91.81 70 GLU A CA 1
ATOM 548 C C . GLU A 1 70 ? 6.290 -16.265 -17.629 1.00 91.81 70 GLU A C 1
ATOM 550 O O . GLU A 1 70 ? 6.520 -15.568 -16.637 1.00 91.81 70 GLU A O 1
ATOM 555 N N . LYS A 1 71 ? 7.191 -16.411 -18.612 1.00 93.56 71 LYS A N 1
ATOM 556 C CA . LYS A 1 71 ? 8.530 -15.797 -18.583 1.00 93.56 71 LYS A CA 1
ATOM 557 C C . LYS A 1 71 ? 8.502 -14.274 -18.392 1.00 93.56 71 LYS A C 1
ATOM 559 O O . LYS A 1 71 ? 9.198 -13.810 -17.491 1.00 93.56 71 LYS A O 1
ATOM 564 N N . PRO A 1 72 ? 7.683 -13.492 -19.126 1.00 94.62 72 PRO A N 1
ATOM 565 C CA . PRO A 1 72 ? 7.575 -12.050 -18.904 1.00 94.62 72 PRO A CA 1
ATOM 566 C C . PRO A 1 72 ? 7.162 -11.684 -17.475 1.00 94.62 72 PRO A C 1
ATOM 568 O O . PRO A 1 72 ? 7.666 -10.712 -16.916 1.00 94.62 72 PRO A O 1
ATOM 571 N N . HIS A 1 73 ? 6.279 -12.473 -16.858 1.00 91.38 73 HIS A N 1
ATOM 572 C CA . HIS A 1 73 ? 5.835 -12.239 -15.486 1.00 91.38 73 HIS A CA 1
ATOM 573 C C . HIS A 1 73 ? 6.961 -12.523 -14.479 1.00 91.38 73 HIS A C 1
ATOM 575 O O . HIS A 1 73 ? 7.193 -11.739 -13.556 1.00 91.38 73 HIS A O 1
ATOM 581 N N . ALA A 1 74 ? 7.714 -13.607 -14.693 1.00 94.12 74 ALA A N 1
ATOM 582 C CA . ALA A 1 74 ? 8.900 -13.925 -13.904 1.00 94.12 74 ALA A CA 1
ATOM 583 C C . ALA A 1 74 ? 9.999 -12.856 -14.051 1.00 94.12 74 ALA A C 1
ATOM 585 O O . ALA A 1 74 ? 10.610 -12.467 -13.051 1.00 94.12 74 ALA A O 1
ATOM 586 N N . ASP A 1 75 ? 10.215 -12.344 -15.266 1.00 95.31 75 ASP A N 1
ATOM 587 C CA . ASP A 1 75 ? 11.173 -11.274 -15.557 1.00 95.31 75 ASP A CA 1
ATOM 588 C C . ASP A 1 75 ? 10.782 -9.963 -14.863 1.00 95.31 75 ASP A C 1
ATOM 590 O O . ASP A 1 75 ? 11.623 -9.321 -14.227 1.00 95.31 75 ASP A O 1
ATOM 594 N N . GLU A 1 76 ? 9.505 -9.581 -14.924 1.00 92.94 76 GLU A N 1
ATOM 595 C CA . GLU A 1 76 ? 8.993 -8.371 -14.278 1.00 92.94 76 GLU A CA 1
ATOM 596 C C . GLU A 1 76 ? 9.075 -8.464 -12.750 1.00 92.94 76 GLU A C 1
ATOM 598 O O . GLU A 1 76 ? 9.573 -7.548 -12.086 1.00 92.94 76 GLU A O 1
ATOM 603 N N . LEU A 1 77 ? 8.672 -9.599 -12.171 1.00 93.31 77 LEU A N 1
ATOM 604 C CA . LEU A 1 77 ? 8.806 -9.839 -10.736 1.00 93.31 77 LEU A CA 1
ATOM 605 C C . LEU A 1 77 ? 10.276 -9.791 -10.299 1.00 93.31 77 LEU A C 1
ATOM 607 O O . LEU A 1 77 ? 10.614 -9.159 -9.293 1.00 93.31 77 LEU A O 1
ATOM 611 N N . HIS A 1 78 ? 11.174 -10.409 -11.071 1.00 94.56 78 HIS A N 1
ATOM 612 C CA . HIS A 1 78 ? 12.610 -10.346 -10.823 1.00 94.56 78 HIS A CA 1
ATOM 613 C C . HIS A 1 78 ? 13.132 -8.905 -10.881 1.00 94.56 78 HIS A C 1
ATOM 615 O O . HIS A 1 78 ? 13.848 -8.477 -9.972 1.00 94.56 78 HIS A O 1
ATOM 621 N N . ARG A 1 79 ? 12.729 -8.126 -11.891 1.00 94.12 79 ARG A N 1
ATOM 622 C CA . ARG A 1 79 ? 13.085 -6.709 -12.032 1.00 94.12 79 ARG A CA 1
ATOM 623 C C . ARG A 1 79 ? 12.654 -5.898 -10.809 1.00 94.12 79 ARG A C 1
ATOM 625 O O . ARG A 1 79 ? 13.482 -5.177 -10.249 1.00 94.12 79 ARG A O 1
ATOM 632 N N . ARG A 1 80 ? 11.405 -6.046 -10.348 1.00 93.56 80 ARG A N 1
ATOM 633 C CA . ARG A 1 80 ? 10.883 -5.358 -9.149 1.00 93.56 80 ARG A CA 1
ATOM 634 C C . ARG A 1 80 ? 11.666 -5.731 -7.889 1.00 93.56 80 ARG A C 1
ATOM 636 O O . ARG A 1 80 ? 12.089 -4.845 -7.147 1.00 93.56 80 ARG A O 1
ATOM 643 N N . ARG A 1 81 ? 11.958 -7.021 -7.684 1.00 94.06 81 ARG A N 1
ATOM 644 C CA . ARG A 1 81 ? 12.781 -7.491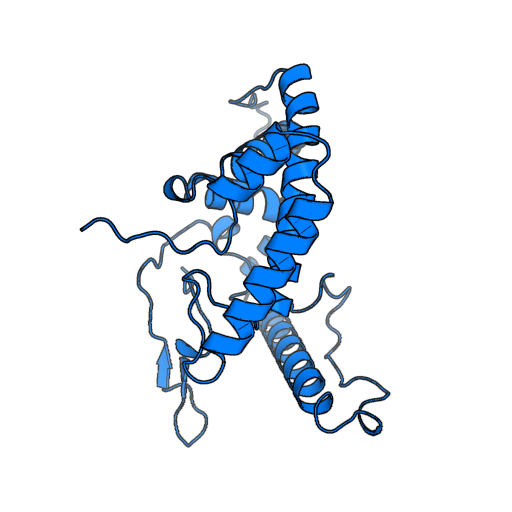 -6.553 1.00 94.06 81 ARG A CA 1
ATOM 645 C C . ARG A 1 81 ? 14.208 -6.934 -6.597 1.00 94.06 81 ARG A C 1
ATOM 647 O O . ARG A 1 81 ? 14.751 -6.563 -5.557 1.00 94.06 81 ARG A O 1
ATOM 654 N N . ILE A 1 82 ? 14.821 -6.845 -7.781 1.00 95.06 82 ILE A N 1
ATOM 655 C CA . ILE A 1 82 ? 16.150 -6.238 -7.959 1.00 95.06 82 ILE A CA 1
ATOM 656 C C . ILE A 1 82 ? 16.125 -4.740 -7.644 1.00 95.06 82 ILE A C 1
ATOM 658 O O . ILE A 1 82 ? 17.037 -4.264 -6.971 1.00 95.06 82 ILE A O 1
ATOM 662 N N . LEU A 1 83 ? 15.102 -4.003 -8.085 1.00 94.44 83 LEU A N 1
ATOM 663 C CA . LEU A 1 83 ? 14.961 -2.575 -7.790 1.00 94.44 83 LEU A CA 1
ATOM 664 C C . LEU A 1 83 ? 14.801 -2.313 -6.293 1.00 94.44 83 LEU A C 1
ATOM 666 O O . LEU A 1 83 ? 15.540 -1.494 -5.745 1.00 94.44 83 LEU A O 1
ATOM 670 N N . PHE A 1 84 ? 13.910 -3.048 -5.622 1.00 94.19 84 PHE A N 1
ATOM 671 C CA . PHE A 1 84 ? 13.782 -3.010 -4.165 1.00 94.19 84 PHE A CA 1
ATOM 672 C C . PHE A 1 84 ? 15.126 -3.310 -3.483 1.00 94.19 84 PHE A C 1
ATOM 674 O O . PHE A 1 84 ? 15.577 -2.556 -2.620 1.0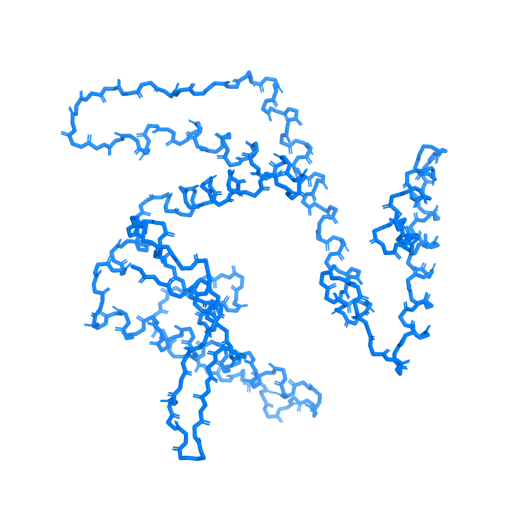0 94.19 84 PHE A O 1
ATOM 681 N N . TRP A 1 85 ? 15.818 -4.376 -3.904 1.00 94.81 85 TRP A N 1
ATOM 682 C CA . TRP A 1 85 ? 17.116 -4.749 -3.337 1.00 94.81 85 TRP A CA 1
ATOM 683 C C . TRP A 1 85 ? 18.172 -3.649 -3.519 1.00 94.81 85 TRP A C 1
ATOM 685 O O . TRP A 1 85 ? 18.836 -3.282 -2.550 1.00 94.81 85 TRP A O 1
ATOM 695 N N . LEU A 1 86 ? 18.308 -3.084 -4.725 1.00 94.62 86 LEU A N 1
ATOM 696 C CA . LEU A 1 86 ? 19.229 -1.976 -5.001 1.00 94.62 86 LEU A CA 1
ATOM 697 C C . LEU A 1 86 ? 18.905 -0.766 -4.122 1.00 94.62 86 LEU A C 1
ATOM 699 O O . LEU A 1 86 ? 19.810 -0.196 -3.514 1.00 94.62 86 LEU A O 1
ATOM 703 N N . TYR A 1 87 ? 17.624 -0.409 -4.008 1.00 93.19 87 TYR A N 1
ATOM 704 C CA . TYR A 1 87 ? 17.175 0.696 -3.166 1.00 93.19 87 TYR A CA 1
ATOM 705 C C . TYR A 1 87 ? 17.589 0.496 -1.705 1.00 93.19 87 TYR A C 1
ATOM 707 O O . TYR A 1 87 ? 18.159 1.402 -1.092 1.00 93.19 87 TYR A O 1
ATOM 715 N N . MET A 1 88 ? 17.380 -0.706 -1.164 1.00 92.69 88 MET A N 1
ATOM 716 C CA . MET A 1 88 ? 17.774 -1.045 0.204 1.00 92.69 88 MET A CA 1
ATOM 717 C C . MET A 1 88 ? 19.297 -1.042 0.397 1.00 92.69 88 MET A C 1
ATOM 719 O O . MET A 1 88 ? 19.770 -0.578 1.432 1.00 92.69 88 MET A O 1
ATOM 723 N N . VAL A 1 89 ? 20.077 -1.512 -0.585 1.00 93.69 89 VAL A N 1
ATOM 724 C CA . VAL A 1 89 ? 21.551 -1.507 -0.528 1.00 93.69 89 VAL A CA 1
ATOM 725 C C . VAL A 1 89 ? 22.112 -0.086 -0.546 1.00 93.69 89 VAL A C 1
ATOM 727 O O . VAL A 1 89 ? 22.970 0.233 0.276 1.00 93.69 89 VAL A O 1
ATOM 730 N N . PHE A 1 90 ? 21.637 0.779 -1.445 1.00 93.44 90 PHE A N 1
ATOM 731 C CA . PHE A 1 90 ? 22.136 2.153 -1.540 1.00 93.44 90 PHE A CA 1
ATOM 732 C C . PHE A 1 90 ? 21.691 3.016 -0.358 1.00 93.44 90 PHE A C 1
ATOM 734 O O . PHE A 1 90 ? 22.519 3.731 0.198 1.00 93.44 90 PHE A O 1
ATOM 741 N N . ASN A 1 91 ? 20.447 2.888 0.122 1.00 91.81 91 ASN A N 1
ATOM 742 C CA . ASN A 1 91 ? 20.059 3.533 1.385 1.00 91.81 91 ASN A CA 1
ATOM 743 C C . ASN A 1 91 ? 20.857 2.969 2.574 1.00 91.81 91 ASN A C 1
ATOM 745 O O . ASN A 1 91 ? 21.221 3.719 3.471 1.00 91.81 91 ASN A O 1
ATOM 749 N N . GLY A 1 92 ? 21.200 1.676 2.520 1.00 90.38 92 GLY A N 1
ATOM 750 C CA . GLY A 1 92 ? 22.192 0.993 3.360 1.00 90.38 92 GLY A CA 1
ATOM 751 C C . GLY A 1 92 ? 23.531 1.674 3.494 1.00 90.38 92 GLY A C 1
ATOM 752 O O . GLY A 1 92 ? 24.125 1.659 4.566 1.00 90.38 92 GLY A O 1
ATOM 753 N N . LYS A 1 93 ? 24.017 2.207 2.385 1.00 92.81 93 LYS A N 1
ATOM 754 C CA . LYS A 1 93 ? 25.359 2.748 2.280 1.00 92.81 93 LYS A CA 1
ATOM 755 C C . LYS A 1 93 ? 25.387 4.253 2.522 1.00 92.81 93 LYS A C 1
ATOM 757 O O . LYS A 1 93 ? 26.308 4.749 3.161 1.00 92.81 93 LYS A O 1
ATOM 762 N N . ASP A 1 94 ? 24.407 4.957 1.965 1.00 94.06 94 ASP A N 1
ATOM 763 C CA . ASP A 1 94 ? 24.468 6.404 1.777 1.00 94.06 94 ASP A CA 1
ATOM 764 C C . ASP A 1 94 ? 23.387 7.156 2.589 1.00 94.06 94 ASP A C 1
ATOM 766 O O . ASP A 1 94 ? 23.388 8.386 2.609 1.00 94.06 94 ASP A O 1
ATOM 770 N N . ASN A 1 95 ? 22.460 6.456 3.266 1.00 93.00 95 ASN A N 1
ATOM 771 C CA . ASN A 1 95 ? 21.318 7.071 3.958 1.00 93.00 95 ASN A CA 1
ATOM 772 C C . ASN A 1 95 ? 20.959 6.383 5.293 1.00 93.00 95 ASN A C 1
ATOM 774 O O . ASN A 1 95 ? 19.825 5.941 5.516 1.00 93.00 95 ASN A O 1
ATOM 778 N N . ASP A 1 96 ? 21.924 6.342 6.215 1.00 92.38 96 ASP A N 1
ATOM 779 C CA . ASP A 1 96 ? 21.755 5.768 7.558 1.00 92.38 96 ASP A CA 1
ATOM 780 C C . ASP A 1 96 ? 20.512 6.277 8.317 1.00 92.38 96 ASP A C 1
ATOM 782 O O . ASP A 1 96 ? 19.805 5.448 8.904 1.00 92.38 96 ASP A O 1
ATOM 786 N N . PRO A 1 97 ? 20.163 7.587 8.309 1.00 93.69 97 PRO A N 1
ATOM 787 C CA . PRO A 1 97 ? 18.976 8.069 9.016 1.00 93.69 97 PRO A CA 1
ATOM 788 C C . PRO A 1 97 ? 17.674 7.455 8.492 1.00 93.69 97 PRO A C 1
ATOM 790 O O . PRO A 1 97 ? 16.768 7.153 9.274 1.00 93.69 97 PRO A O 1
ATOM 793 N N . HIS A 1 98 ? 17.570 7.243 7.177 1.00 92.38 98 HIS A N 1
ATOM 794 C CA . HIS A 1 98 ? 16.403 6.603 6.576 1.00 92.38 98 HIS A CA 1
ATOM 795 C C . HIS A 1 98 ? 16.274 5.153 7.042 1.00 92.38 98 HIS A C 1
ATOM 797 O O . HIS A 1 98 ? 15.206 4.752 7.504 1.00 92.38 98 HIS A O 1
ATOM 803 N N . LEU A 1 99 ? 17.366 4.384 7.015 1.00 90.19 99 LEU A N 1
ATOM 804 C CA . LEU A 1 99 ? 17.349 3.005 7.502 1.00 90.19 99 LEU A CA 1
ATOM 805 C C . LEU A 1 99 ? 17.078 2.889 9.000 1.00 90.19 99 LEU A C 1
ATOM 807 O O . LEU A 1 99 ? 16.350 1.986 9.417 1.00 90.19 99 LEU A O 1
ATOM 811 N N . ALA A 1 100 ? 17.646 3.779 9.812 1.00 92.25 100 ALA A N 1
ATOM 812 C CA . ALA A 1 100 ? 17.351 3.832 11.239 1.00 92.25 100 ALA A CA 1
ATOM 813 C C . ALA A 1 100 ? 15.853 4.083 11.471 1.00 92.25 100 ALA A C 1
ATOM 815 O O . ALA A 1 100 ? 15.237 3.432 12.313 1.00 92.25 100 ALA A O 1
ATOM 816 N N . THR A 1 101 ? 15.250 4.959 10.661 1.00 93.50 101 THR A N 1
ATOM 817 C CA . THR A 1 101 ? 13.815 5.259 10.727 1.00 93.50 101 THR A CA 1
ATOM 818 C C . THR A 1 101 ? 12.956 4.065 10.324 1.00 93.50 101 THR A C 1
ATOM 820 O O . THR A 1 101 ? 11.972 3.797 11.000 1.00 93.50 101 THR A O 1
ATOM 823 N N . LEU A 1 102 ? 13.333 3.294 9.295 1.00 90.62 102 LEU A N 1
ATOM 824 C CA . LEU A 1 102 ? 12.612 2.069 8.905 1.00 90.62 102 LEU A CA 1
ATOM 825 C C . LEU A 1 102 ? 12.543 1.015 10.021 1.00 90.62 102 LEU A C 1
ATOM 827 O O . LEU A 1 102 ? 11.656 0.167 10.015 1.00 90.62 102 LEU A O 1
ATOM 831 N N . ARG A 1 103 ? 13.471 1.065 10.983 1.00 88.56 103 ARG A N 1
ATOM 832 C CA . ARG A 1 103 ? 13.503 0.182 12.159 1.00 88.56 103 ARG A CA 1
ATOM 833 C C . ARG A 1 103 ? 12.794 0.775 13.372 1.00 88.56 103 ARG A C 1
ATOM 835 O O . ARG A 1 103 ? 12.785 0.149 14.429 1.00 88.56 103 ARG A O 1
ATOM 842 N N . TYR A 1 104 ? 12.247 1.981 13.247 1.00 90.00 104 TYR A N 1
ATOM 843 C CA . TYR A 1 104 ? 11.592 2.649 14.355 1.00 90.00 104 TYR A CA 1
ATOM 844 C C . TYR A 1 104 ? 10.350 1.846 14.780 1.00 90.00 104 TYR A C 1
ATOM 846 O O . TYR A 1 104 ? 9.533 1.495 13.918 1.00 90.00 104 TYR A O 1
ATOM 854 N N . PRO A 1 105 ? 10.189 1.528 16.081 1.00 88.00 105 PRO A N 1
ATOM 855 C CA . PRO A 1 105 ? 9.055 0.740 16.560 1.00 88.00 105 PRO A CA 1
ATOM 856 C C . PRO A 1 105 ? 7.748 1.370 16.106 1.00 88.00 105 PRO A C 1
ATOM 858 O O . PRO A 1 105 ? 7.632 2.586 16.173 1.00 88.00 105 PRO A O 1
ATOM 861 N N . LEU A 1 106 ? 6.766 0.587 15.657 1.00 90.25 106 LEU A N 1
ATOM 862 C CA . LEU A 1 106 ? 5.438 1.089 15.267 1.00 90.25 106 LEU A CA 1
ATOM 863 C C . LEU A 1 106 ? 5.459 2.181 14.171 1.00 90.25 106 LEU A C 1
ATOM 865 O O . LEU A 1 106 ? 4.539 2.998 14.098 1.00 90.25 106 LEU A O 1
ATOM 869 N N . LEU A 1 107 ? 6.492 2.228 13.314 1.00 92.44 107 LEU A N 1
ATOM 870 C CA . LEU A 1 107 ? 6.562 3.170 12.186 1.00 92.44 107 LEU A CA 1
ATOM 871 C C . LEU A 1 107 ? 5.313 3.076 11.302 1.00 92.44 107 LEU A C 1
ATOM 873 O O . LEU A 1 107 ? 4.639 4.081 11.083 1.00 92.44 107 LEU A O 1
ATOM 877 N N . ALA A 1 108 ? 4.993 1.861 10.846 1.00 91.81 108 ALA A N 1
ATOM 878 C CA . ALA A 1 108 ? 3.861 1.611 9.961 1.00 91.81 108 ALA A CA 1
ATOM 879 C C . ALA A 1 108 ? 2.540 2.068 10.590 1.00 91.81 108 ALA A C 1
ATOM 881 O O . ALA A 1 108 ? 1.732 2.693 9.917 1.00 91.81 108 ALA A O 1
ATOM 882 N N . LEU A 1 109 ? 2.351 1.844 11.896 1.00 93.12 109 LEU A N 1
ATOM 883 C CA . LEU A 1 109 ? 1.159 2.292 12.617 1.00 93.12 109 LEU A CA 1
ATOM 884 C C . LEU A 1 109 ? 1.043 3.826 12.635 1.00 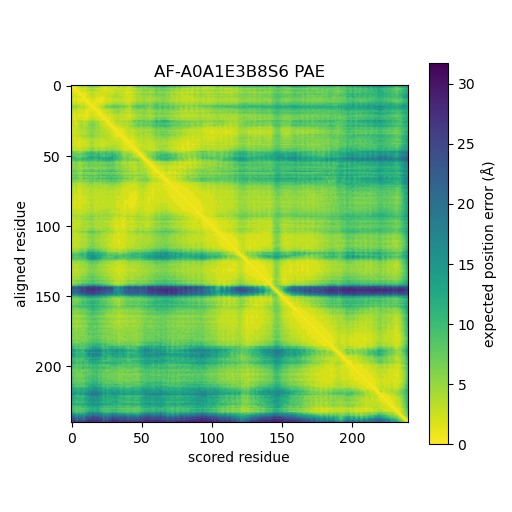93.12 109 LEU A C 1
ATOM 886 O O . LEU A 1 109 ? -0.021 4.363 12.330 1.00 93.12 109 LEU A O 1
ATOM 890 N N . ARG A 1 110 ? 2.141 4.543 12.930 1.00 92.44 110 ARG A N 1
ATOM 891 C CA . ARG A 1 110 ? 2.162 6.019 12.914 1.00 92.44 110 ARG A CA 1
ATOM 892 C C . ARG A 1 110 ? 1.865 6.575 11.523 1.00 92.44 110 ARG A C 1
ATOM 894 O O . ARG A 1 110 ? 1.059 7.492 11.388 1.00 92.44 110 ARG A O 1
ATOM 901 N N . GLN A 1 111 ? 2.508 6.018 10.499 1.00 93.44 111 GLN A N 1
ATOM 902 C CA . GLN A 1 111 ? 2.305 6.429 9.110 1.00 93.44 111 GLN A CA 1
ATOM 903 C C . GLN A 1 111 ? 0.874 6.153 8.651 1.00 93.44 111 GLN A C 1
ATOM 905 O O . GLN A 1 111 ? 0.235 7.036 8.086 1.00 93.44 111 GLN A O 1
ATOM 910 N N . HIS A 1 112 ? 0.358 4.960 8.950 1.00 92.69 112 HIS A N 1
ATOM 911 C CA . HIS A 1 112 ? -0.988 4.544 8.584 1.00 92.69 112 HIS A CA 1
ATOM 912 C C . HIS A 1 112 ? -2.048 5.468 9.187 1.00 92.69 112 HIS A C 1
ATOM 914 O O . HIS A 1 112 ? -2.933 5.922 8.470 1.00 92.69 112 HIS A O 1
ATOM 920 N N . ALA A 1 113 ? -1.931 5.828 10.466 1.00 92.44 113 ALA A N 1
ATOM 921 C CA . ALA A 1 113 ? -2.879 6.739 11.099 1.00 92.44 113 ALA A CA 1
ATOM 922 C C . ALA A 1 113 ? -2.907 8.130 10.445 1.00 92.44 113 ALA A C 1
ATOM 924 O O . ALA A 1 113 ? -3.985 8.663 10.186 1.00 92.44 113 ALA A O 1
ATOM 925 N N . VAL A 1 114 ? -1.737 8.706 10.143 1.00 92.50 114 VAL A N 1
ATOM 926 C CA . VAL A 1 114 ? -1.652 10.021 9.486 1.00 92.50 114 VAL A CA 1
ATOM 927 C C . VAL A 1 114 ? -2.187 9.960 8.057 1.00 92.50 114 VAL A C 1
ATOM 929 O O . VAL A 1 114 ? -2.968 10.823 7.662 1.00 92.50 114 VAL A O 1
ATOM 932 N N . ASP A 1 115 ? -1.815 8.932 7.293 1.00 91.06 115 ASP A N 1
ATOM 933 C CA . ASP A 1 115 ? -2.289 8.754 5.922 1.00 91.06 115 ASP A CA 1
ATOM 934 C C . ASP A 1 115 ? -3.815 8.569 5.872 1.00 91.06 115 ASP A C 1
ATOM 936 O O . ASP A 1 115 ? -4.486 9.235 5.085 1.00 91.06 115 ASP A O 1
ATOM 940 N N . ARG A 1 116 ? -4.395 7.740 6.751 1.00 91.25 116 ARG A N 1
ATOM 941 C CA . ARG A 1 116 ? -5.853 7.548 6.810 1.00 91.25 116 ARG A CA 1
ATOM 942 C C . ARG A 1 116 ? -6.589 8.802 7.275 1.00 91.25 116 ARG A C 1
ATOM 944 O O . ARG A 1 116 ? -7.626 9.133 6.706 1.00 91.25 116 ARG A O 1
ATOM 951 N N . ALA A 1 117 ? -6.043 9.543 8.241 1.00 90.25 117 ALA A N 1
ATOM 952 C CA . ALA A 1 117 ? -6.619 10.817 8.674 1.00 90.25 117 ALA A CA 1
ATOM 953 C C . ALA A 1 117 ? -6.604 11.874 7.556 1.00 90.25 117 ALA A C 1
ATOM 955 O O . ALA A 1 117 ? -7.484 12.731 7.512 1.00 90.25 117 ALA A O 1
ATOM 956 N N . GLY A 1 118 ? -5.635 11.797 6.639 1.00 88.50 118 GLY A N 1
ATOM 957 C CA . GLY A 1 118 ? -5.527 12.674 5.477 1.00 88.50 118 GLY A CA 1
ATOM 958 C C . GLY A 1 118 ? -6.492 12.355 4.333 1.00 88.50 118 GLY A C 1
ATOM 959 O O . GLY A 1 118 ? -6.642 13.187 3.450 1.00 88.50 118 GLY A O 1
ATOM 960 N N . ARG A 1 119 ? -7.166 11.195 4.331 1.00 86.62 119 ARG A N 1
ATOM 961 C CA . ARG A 1 119 ? -8.019 10.715 3.222 1.00 86.62 119 ARG A CA 1
ATOM 962 C C . ARG A 1 119 ? -9.514 10.806 3.537 1.00 86.62 119 ARG A C 1
ATOM 964 O O . ARG A 1 119 ? -10.279 9.897 3.216 1.00 86.62 119 ARG A O 1
ATOM 971 N N . GLN A 1 120 ? -9.950 11.901 4.159 1.00 76.94 120 GLN A N 1
ATOM 972 C CA . GLN A 1 120 ? -11.343 12.080 4.606 1.00 76.94 120 GLN A CA 1
ATOM 973 C C . GLN A 1 120 ? -12.367 11.988 3.462 1.00 76.94 120 GLN A C 1
ATOM 975 O O . GLN A 1 120 ? -13.488 11.536 3.674 1.00 76.94 120 GLN A O 1
ATOM 980 N N . TRP A 1 121 ? -11.971 12.357 2.242 1.00 78.75 121 TRP A N 1
ATOM 981 C CA . TRP A 1 121 ? -12.818 12.277 1.049 1.00 78.75 121 TRP A CA 1
ATOM 982 C C . TRP A 1 121 ? -13.002 10.854 0.504 1.00 78.75 121 TRP A C 1
ATOM 984 O O . TRP A 1 121 ? -13.844 10.649 -0.359 1.00 78.75 121 TRP A O 1
ATOM 994 N N . SER A 1 122 ? -12.235 9.866 0.982 1.00 76.19 122 SER A N 1
ATOM 995 C CA . SER A 1 122 ? -12.329 8.483 0.488 1.00 76.19 122 SER A CA 1
ATOM 996 C C . SER A 1 122 ? -13.589 7.743 0.947 1.00 76.19 122 SER A C 1
ATOM 998 O O . SER A 1 122 ? -13.835 6.631 0.494 1.00 76.19 122 SER A O 1
ATOM 1000 N N . GLY A 1 123 ? -14.343 8.297 1.905 1.00 77.56 123 GLY A N 1
ATOM 1001 C CA . GLY A 1 123 ? -15.501 7.632 2.517 1.00 77.56 123 GLY A CA 1
ATOM 1002 C C . GLY A 1 123 ? -15.157 6.401 3.374 1.00 77.56 123 GLY A C 1
ATOM 1003 O O . GLY A 1 123 ? -16.030 5.856 4.046 1.00 77.56 123 GLY A O 1
ATOM 1004 N N . ASN A 1 124 ? -13.890 5.972 3.416 1.00 82.62 124 ASN A N 1
ATOM 1005 C CA . ASN A 1 124 ? -13.451 4.786 4.146 1.00 82.62 124 ASN A CA 1
ATOM 1006 C C . ASN A 1 124 ? -13.119 5.110 5.613 1.00 82.62 124 ASN A C 1
ATOM 1008 O O . ASN A 1 124 ? -11.965 5.321 5.991 1.00 82.62 124 ASN A O 1
ATOM 1012 N N . ILE A 1 125 ? -14.151 5.106 6.456 1.00 88.12 125 ILE A N 1
ATOM 1013 C CA . ILE A 1 125 ? -14.021 5.328 7.905 1.00 88.12 125 ILE A CA 1
ATOM 1014 C C . ILE A 1 125 ? -13.449 4.092 8.620 1.00 88.12 125 ILE A C 1
ATOM 1016 O O . ILE A 1 125 ? -12.805 4.233 9.662 1.00 88.12 125 ILE A O 1
ATOM 1020 N N . ILE A 1 126 ? -13.633 2.894 8.052 1.00 92.19 126 ILE A N 1
ATOM 1021 C CA . ILE A 1 126 ? -13.200 1.627 8.657 1.00 92.19 126 ILE A CA 1
ATOM 1022 C C . ILE A 1 126 ? -11.690 1.638 8.883 1.00 92.19 126 ILE A C 1
ATOM 1024 O O . ILE A 1 126 ? -11.231 1.492 10.013 1.00 92.19 126 ILE A O 1
ATOM 1028 N N . THR A 1 127 ? -10.905 1.929 7.847 1.00 91.12 127 THR A N 1
ATOM 1029 C CA . THR A 1 127 ? -9.438 1.926 7.976 1.00 91.12 127 THR A CA 1
ATOM 1030 C C . THR A 1 127 ? -8.918 2.961 8.979 1.00 91.12 127 THR A C 1
ATOM 1032 O O . THR A 1 127 ? -7.970 2.679 9.712 1.00 91.12 127 THR A O 1
ATOM 1035 N N . LEU A 1 128 ? -9.555 4.136 9.076 1.00 92.12 128 LEU A N 1
ATOM 1036 C CA . LEU A 1 128 ? -9.192 5.153 10.064 1.00 92.12 128 LEU A CA 1
ATOM 1037 C C . LEU A 1 128 ? -9.527 4.706 11.493 1.00 92.12 128 LEU A C 1
ATOM 1039 O O . LEU A 1 128 ? -8.672 4.814 12.372 1.00 92.12 128 LEU A O 1
ATOM 1043 N N . LYS A 1 129 ? -10.737 4.184 11.740 1.00 93.56 129 LYS A N 1
ATOM 1044 C CA . LYS A 1 129 ? -11.121 3.692 13.074 1.00 93.56 129 LYS A CA 1
ATOM 1045 C C . LYS A 1 129 ? -10.222 2.532 13.511 1.00 93.56 129 LYS A C 1
ATOM 1047 O O . LYS A 1 129 ? -9.748 2.543 14.644 1.00 93.56 129 LYS A O 1
ATOM 1052 N N . GLY A 1 130 ? -9.893 1.610 12.607 1.00 94.25 130 GLY A N 1
ATOM 1053 C CA . GLY A 1 130 ? -8.949 0.527 12.885 1.00 94.25 130 GLY A CA 1
ATOM 1054 C C . GLY A 1 130 ? -7.541 1.032 13.217 1.00 94.25 130 GLY A C 1
ATOM 1055 O O . GLY A 1 130 ? -6.913 0.553 14.162 1.00 94.25 130 GLY A O 1
ATOM 1056 N N . ALA A 1 131 ? -7.044 2.044 12.496 1.00 93.81 131 ALA A N 1
ATOM 1057 C CA . ALA A 1 131 ? -5.768 2.688 12.815 1.00 93.81 131 ALA A CA 1
ATOM 1058 C C . ALA A 1 131 ? -5.772 3.326 14.215 1.00 93.81 131 ALA A C 1
ATOM 1060 O O . ALA A 1 131 ? -4.804 3.174 14.957 1.00 93.81 131 ALA A O 1
ATOM 1061 N N . LEU A 1 132 ? -6.858 4.015 14.585 1.00 94.44 132 LEU A N 1
ATOM 1062 C CA . LEU A 1 132 ? -7.006 4.656 15.894 1.00 94.44 132 LEU A CA 1
ATOM 1063 C C . LEU A 1 132 ? -7.093 3.641 17.038 1.00 94.44 132 LEU A C 1
ATOM 1065 O O . LEU A 1 132 ? -6.438 3.846 18.053 1.00 94.44 132 LEU A O 1
ATOM 1069 N N . LEU A 1 133 ? -7.839 2.544 16.877 1.00 95.62 133 LEU A N 1
ATOM 1070 C CA . LEU A 1 133 ? -7.903 1.476 17.882 1.00 95.62 133 LEU A CA 1
ATOM 1071 C C . LEU A 1 133 ? -6.516 0.884 18.148 1.00 95.62 133 LEU A C 1
ATOM 1073 O O . LEU A 1 133 ? -6.056 0.874 19.285 1.00 95.62 133 LEU A O 1
ATOM 1077 N N . ARG A 1 134 ? -5.785 0.526 17.086 1.00 94.75 134 ARG A N 1
ATOM 1078 C CA . ARG A 1 134 ? -4.406 0.027 17.207 1.00 94.75 134 ARG A CA 1
ATOM 1079 C C . ARG A 1 134 ? -3.459 1.068 17.820 1.00 94.75 134 ARG A C 1
ATOM 1081 O O . ARG A 1 134 ? -2.552 0.706 18.561 1.00 94.75 134 ARG A O 1
ATOM 1088 N N . LEU A 1 135 ? -3.647 2.364 17.550 1.00 93.44 135 LEU A N 1
ATOM 1089 C CA . LEU A 1 135 ? -2.884 3.426 18.222 1.00 93.44 135 LEU A CA 1
ATOM 1090 C C . LEU A 1 135 ? -3.163 3.482 19.728 1.00 93.44 135 LEU A C 1
ATOM 1092 O O . LEU A 1 135 ? -2.224 3.695 20.492 1.00 93.44 135 LEU A O 1
ATOM 1096 N N . VAL A 1 136 ? -4.421 3.315 20.141 1.00 93.56 136 VAL A N 1
ATOM 1097 C CA . VAL A 1 136 ? -4.820 3.283 21.556 1.00 93.56 136 VAL A CA 1
ATOM 1098 C C . VAL A 1 136 ? -4.211 2.061 22.247 1.00 93.56 136 VAL A C 1
ATOM 1100 O O . VAL A 1 136 ? -3.572 2.218 23.285 1.00 93.56 136 VAL A O 1
ATOM 1103 N N . ASP A 1 137 ? -4.303 0.878 21.632 1.00 92.56 137 ASP A N 1
ATOM 1104 C CA . ASP A 1 137 ? -3.756 -0.377 22.174 1.00 92.56 137 ASP A CA 1
ATOM 1105 C C . ASP A 1 137 ? -2.230 -0.334 22.360 1.00 92.56 137 ASP A C 1
ATOM 1107 O O . ASP A 1 137 ? -1.673 -0.965 23.259 1.00 92.56 137 ASP A O 1
ATOM 1111 N N . HIS A 1 138 ? -1.539 0.429 21.512 1.00 91.94 138 HIS A N 1
ATOM 1112 C CA . HIS A 1 138 ? -0.088 0.593 21.552 1.00 91.94 138 HIS A CA 1
ATOM 1113 C C . HIS A 1 138 ? 0.363 1.943 22.129 1.00 91.94 138 HIS A C 1
ATOM 1115 O O . HIS A 1 138 ? 1.538 2.291 21.989 1.00 91.94 138 HIS A O 1
ATOM 1121 N N . TRP A 1 139 ? -0.528 2.703 22.776 1.00 91.00 139 TRP A N 1
ATOM 1122 C CA . TRP A 1 139 ? -0.256 4.083 23.185 1.00 91.00 139 TRP A CA 1
ATOM 1123 C C . TRP A 1 139 ? 0.999 4.220 24.046 1.00 91.00 139 TRP A C 1
ATOM 1125 O O . TRP A 1 139 ? 1.853 5.051 23.740 1.00 91.00 139 TRP A O 1
ATOM 1135 N N . ASP A 1 140 ? 1.161 3.356 25.049 1.00 88.31 140 ASP A N 1
ATOM 1136 C CA . ASP A 1 140 ? 2.315 3.382 25.954 1.00 88.31 140 ASP A CA 1
ATOM 1137 C C . ASP A 1 140 ? 3.641 3.249 25.184 1.00 88.31 140 ASP A C 1
ATOM 1139 O O . ASP A 1 140 ? 4.566 4.029 25.387 1.00 88.31 140 ASP A O 1
ATOM 1143 N N . GLN A 1 141 ? 3.698 2.366 24.182 1.00 87.62 141 GLN A N 1
ATOM 1144 C CA . GLN A 1 141 ? 4.879 2.183 23.323 1.00 87.62 141 GLN A CA 1
ATOM 1145 C C . GLN A 1 141 ? 5.127 3.370 22.377 1.00 87.62 141 GLN A C 1
ATOM 1147 O O . GLN A 1 141 ? 6.228 3.533 21.844 1.00 87.62 141 GLN A O 1
ATOM 1152 N N . LEU A 1 142 ? 4.096 4.174 22.098 1.00 85.50 142 LEU A N 1
ATOM 1153 C CA . LEU A 1 142 ? 4.209 5.361 21.254 1.00 85.50 142 LEU A CA 1
ATOM 1154 C C . LEU A 1 142 ? 4.748 6.563 22.029 1.00 85.50 142 LEU A C 1
ATOM 1156 O O . LEU A 1 142 ? 5.464 7.367 21.423 1.00 85.50 142 LEU A O 1
ATOM 1160 N N . VAL A 1 143 ? 4.388 6.678 23.314 1.00 83.69 143 VAL A N 1
ATOM 1161 C CA . VAL A 1 143 ? 4.764 7.789 24.204 1.00 83.69 143 VAL A CA 1
ATOM 1162 C C . VAL A 1 143 ? 5.947 7.487 25.118 1.00 83.69 143 VAL A C 1
ATOM 1164 O O . VAL A 1 143 ? 6.470 8.434 25.706 1.00 83.69 143 VAL A O 1
ATOM 1167 N N . ASP A 1 144 ? 6.402 6.230 25.199 1.00 69.00 144 ASP A N 1
ATOM 1168 C CA . ASP A 1 144 ? 7.642 5.819 25.871 1.00 69.00 144 ASP A CA 1
ATOM 1169 C C . ASP A 1 144 ? 8.870 6.446 25.182 1.00 69.00 144 ASP A C 1
ATOM 1171 O O . ASP A 1 144 ? 9.605 5.845 24.397 1.00 69.00 144 ASP A O 1
ATOM 1175 N N . GLY A 1 145 ? 9.069 7.726 25.477 1.00 59.84 145 GLY A N 1
ATOM 1176 C CA . GLY A 1 145 ? 10.278 8.497 25.260 1.00 59.84 145 GLY A CA 1
ATOM 1177 C C . GLY A 1 145 ? 10.828 8.980 26.602 1.00 59.84 145 GLY A C 1
ATOM 1178 O O . GLY A 1 145 ? 10.094 9.094 27.581 1.00 59.84 145 GLY A O 1
ATOM 1179 N N . ASP A 1 146 ? 12.119 9.310 26.610 1.00 54.00 146 ASP A N 1
ATOM 1180 C CA . ASP A 1 146 ? 13.025 9.701 27.716 1.00 54.00 146 ASP A CA 1
ATOM 1181 C C . ASP A 1 146 ? 12.543 10.806 28.699 1.00 54.00 146 ASP A C 1
ATOM 1183 O O . ASP A 1 146 ? 13.303 11.302 29.528 1.00 54.00 146 ASP A O 1
ATOM 1187 N N . SER A 1 147 ? 11.291 11.250 28.606 1.00 59.19 147 SER A N 1
ATOM 1188 C CA . SER A 1 147 ? 10.740 12.412 29.307 1.00 59.19 147 SER A CA 1
ATOM 1189 C C . SER A 1 147 ? 10.126 12.116 30.682 1.00 59.19 147 SER A C 1
ATOM 1191 O O . SER A 1 147 ? 9.817 13.055 31.414 1.00 59.19 147 SER A O 1
ATOM 1193 N N . GLY A 1 148 ? 9.944 10.843 31.061 1.00 60.31 148 GLY A N 1
ATOM 1194 C CA . GLY A 1 148 ? 9.430 10.449 32.384 1.00 60.31 148 GLY A CA 1
ATOM 1195 C C . GLY A 1 148 ? 8.006 10.934 32.710 1.00 60.31 148 GLY A C 1
ATOM 1196 O O . GLY A 1 148 ? 7.549 10.772 33.842 1.00 60.31 148 GLY A O 1
ATOM 1197 N N . GLN A 1 149 ? 7.299 11.532 31.745 1.00 68.56 149 GLN A N 1
ATOM 1198 C CA . GLN A 1 149 ? 5.912 11.968 31.872 1.00 68.56 149 GLN A CA 1
ATOM 1199 C C . GLN A 1 149 ? 4.979 10.928 31.255 1.00 68.56 149 GLN A C 1
ATOM 1201 O O . GLN A 1 149 ? 5.045 10.652 30.062 1.00 68.56 149 GLN A O 1
ATOM 1206 N N . SER A 1 150 ? 4.068 10.391 32.069 1.00 75.56 150 SER A N 1
ATOM 1207 C CA . SER A 1 150 ? 2.952 9.582 31.576 1.00 75.56 150 SER A CA 1
ATOM 1208 C C . SER A 1 150 ? 1.965 10.495 30.847 1.00 75.56 150 SER A C 1
ATOM 1210 O O . SER A 1 150 ? 1.242 11.275 31.471 1.00 75.56 150 SER A O 1
ATOM 1212 N N . ILE A 1 151 ? 1.970 10.432 29.517 1.00 86.69 151 ILE A N 1
ATOM 1213 C CA . ILE A 1 151 ? 1.006 11.131 28.668 1.00 86.69 151 ILE A CA 1
ATOM 1214 C C . ILE A 1 151 ? -0.196 10.206 28.485 1.00 86.69 151 ILE A C 1
ATOM 1216 O O . ILE A 1 151 ? -0.052 9.098 27.980 1.00 86.69 151 ILE A O 1
ATOM 1220 N N . GLN A 1 152 ? -1.384 10.656 28.884 1.00 89.06 152 GLN A N 1
ATOM 1221 C CA . GLN A 1 152 ? -2.625 9.902 28.682 1.00 89.06 152 GLN A CA 1
ATOM 1222 C C . GLN A 1 152 ? -3.042 9.915 27.206 1.00 89.06 152 GLN A C 1
ATOM 1224 O O . GLN A 1 152 ? -2.855 10.921 26.518 1.00 89.06 152 GLN A O 1
ATOM 1229 N N . CYS A 1 153 ? -3.633 8.815 26.730 1.00 91.25 153 CYS A N 1
ATOM 1230 C CA . CYS A 1 153 ? -4.141 8.743 25.363 1.00 91.25 153 CYS A CA 1
ATOM 1231 C C . CYS A 1 153 ? -5.302 9.736 25.175 1.00 91.25 153 CYS A C 1
ATOM 1233 O O . CYS A 1 153 ? -6.239 9.724 25.977 1.00 91.25 153 CYS A O 1
ATOM 1235 N N . PRO A 1 154 ? -5.270 10.603 24.143 1.00 92.06 154 PRO A N 1
ATOM 1236 C CA . PRO A 1 154 ? -6.297 11.626 23.942 1.00 92.06 154 PRO A CA 1
ATOM 1237 C C . PRO A 1 154 ? -7.634 11.061 23.448 1.00 92.06 154 PRO A C 1
ATOM 1239 O O . PRO A 1 154 ? -8.636 11.773 23.466 1.00 92.06 154 PRO A O 1
ATOM 1242 N N . VAL A 1 155 ? -7.649 9.813 22.979 1.00 92.06 155 VAL A N 1
ATOM 1243 C CA . VAL A 1 155 ? -8.834 9.127 22.463 1.00 92.06 155 VAL A CA 1
ATOM 1244 C C . VAL A 1 155 ? -9.025 7.842 23.254 1.00 92.06 155 VAL A C 1
ATOM 1246 O O . VAL A 1 155 ? -8.060 7.167 23.603 1.00 92.06 155 VAL A O 1
ATOM 1249 N N . GLN A 1 156 ? -10.278 7.515 23.544 1.00 91.75 156 GLN A N 1
ATOM 1250 C CA . GLN A 1 156 ? -10.671 6.285 24.217 1.00 91.75 156 GLN A CA 1
ATOM 1251 C C . GLN A 1 156 ? -11.874 5.708 23.481 1.00 91.75 156 GLN A C 1
ATOM 1253 O O . GLN A 1 156 ? -12.729 6.456 23.003 1.00 91.75 156 GLN A O 1
ATOM 1258 N N . PHE A 1 157 ? -11.922 4.386 23.392 1.00 93.00 157 PHE A N 1
ATOM 1259 C CA . PHE A 1 157 ? -13.040 3.650 22.821 1.00 93.00 157 PHE A CA 1
ATOM 1260 C C . PHE A 1 157 ? -13.643 2.766 23.903 1.00 93.00 157 PHE A C 1
ATOM 1262 O O . PHE A 1 157 ? -12.918 2.240 24.750 1.00 93.00 157 PHE A O 1
ATOM 1269 N N . ASP A 1 158 ? -14.963 2.614 23.874 1.00 94.06 158 ASP A N 1
ATOM 1270 C CA . ASP A 1 158 ? -15.618 1.610 24.698 1.00 94.06 158 ASP A CA 1
ATOM 1271 C C . ASP A 1 158 ? -15.218 0.206 24.220 1.00 94.06 158 ASP A C 1
ATOM 1273 O O . ASP A 1 158 ? -15.035 -0.030 23.022 1.00 94.06 158 ASP A O 1
ATOM 1277 N N . THR A 1 159 ? -15.065 -0.734 25.153 1.00 93.19 159 THR A N 1
ATOM 1278 C CA . THR A 1 159 ? -14.661 -2.108 24.827 1.00 93.19 159 THR A CA 1
ATOM 1279 C C . THR A 1 159 ? -15.662 -2.774 23.886 1.00 93.19 159 THR A C 1
ATOM 1281 O O . THR A 1 159 ? -15.252 -3.430 22.932 1.00 93.19 159 THR A O 1
ATOM 1284 N N . LYS A 1 160 ? -16.963 -2.543 24.089 1.00 95.19 160 LYS A N 1
ATOM 1285 C CA . LYS A 1 160 ? -18.008 -3.084 23.222 1.00 95.19 160 LYS A CA 1
ATOM 1286 C C . LYS A 1 160 ? -17.921 -2.486 21.816 1.00 95.19 160 LYS A C 1
ATOM 1288 O O . LYS A 1 160 ? -17.976 -3.223 20.838 1.00 95.19 160 LYS A O 1
ATOM 1293 N N . ASP A 1 161 ? -17.705 -1.174 21.709 1.00 93.94 161 ASP A N 1
ATOM 1294 C CA . ASP A 1 161 ? -17.565 -0.486 20.416 1.00 93.94 161 ASP A CA 1
ATOM 1295 C C . ASP A 1 161 ? -16.336 -0.954 19.617 1.00 93.94 161 ASP A C 1
ATOM 1297 O O . ASP A 1 161 ? -16.332 -0.880 18.381 1.00 93.94 161 ASP A O 1
ATOM 1301 N N . ALA A 1 162 ? -15.270 -1.371 20.309 1.00 94.94 162 ALA A N 1
ATOM 1302 C CA . ALA A 1 162 ? -14.071 -1.942 19.703 1.00 94.94 162 ALA A CA 1
ATOM 1303 C C . ALA A 1 162 ? -14.313 -3.384 19.231 1.00 94.94 162 ALA A C 1
ATOM 1305 O O . ALA A 1 162 ? -13.986 -3.718 18.094 1.00 94.94 162 ALA A O 1
ATOM 1306 N N . GLU A 1 163 ? -14.937 -4.219 20.066 1.00 94.94 163 GLU A N 1
ATOM 1307 C CA . GLU A 1 163 ? -15.289 -5.604 19.731 1.00 94.94 163 GLU A CA 1
ATOM 1308 C C . GLU A 1 163 ? -16.248 -5.686 18.536 1.00 94.94 163 GLU A C 1
ATOM 1310 O O . GLU A 1 163 ? -16.007 -6.452 17.601 1.00 94.94 163 GLU A O 1
ATOM 1315 N N . GLU A 1 164 ? -17.298 -4.860 18.522 1.00 95.31 164 GLU A N 1
ATOM 1316 C CA . GLU A 1 164 ? -18.224 -4.757 17.389 1.00 95.31 164 GLU A CA 1
ATOM 1317 C C . GLU A 1 164 ? -17.500 -4.272 16.127 1.00 95.31 164 GLU A C 1
ATOM 1319 O O . GLU A 1 164 ? -17.725 -4.786 15.030 1.00 95.31 164 GLU A O 1
ATOM 1324 N N . PHE A 1 165 ? -16.577 -3.316 16.270 1.00 95.94 165 PHE A N 1
ATOM 1325 C CA . PHE A 1 165 ? -15.808 -2.821 15.136 1.00 95.94 165 PHE A CA 1
ATOM 1326 C C . PHE A 1 165 ? -14.903 -3.887 14.518 1.00 95.94 165 PHE A C 1
ATOM 1328 O O . PHE A 1 165 ? -14.812 -3.939 13.295 1.00 95.94 165 PHE A O 1
ATOM 1335 N N . TYR A 1 166 ? -14.257 -4.743 15.313 1.00 94.88 166 TYR A N 1
ATOM 1336 C CA . TYR A 1 166 ? -13.389 -5.787 14.764 1.00 94.88 166 TYR A CA 1
ATOM 1337 C C . TYR A 1 166 ? -14.154 -6.779 13.878 1.00 94.88 166 TYR A C 1
ATOM 1339 O O . TYR A 1 166 ? -13.618 -7.214 12.860 1.00 94.88 166 TYR A O 1
ATOM 1347 N N . GLN A 1 167 ? -15.424 -7.061 14.185 1.00 95.44 167 GLN A N 1
ATOM 1348 C CA . GLN A 1 167 ? -16.285 -7.876 13.316 1.00 95.44 167 GLN A CA 1
ATOM 1349 C C . GLN A 1 167 ? -16.574 -7.168 11.983 1.00 95.44 167 GLN A C 1
ATOM 1351 O O . GLN A 1 167 ? -16.515 -7.778 10.915 1.00 95.44 167 GLN A O 1
ATOM 1356 N N . VAL A 1 168 ? -16.842 -5.859 12.031 1.00 95.06 168 VAL A N 1
ATOM 1357 C CA . VAL A 1 168 ? -17.048 -5.040 10.826 1.00 95.06 168 VAL A CA 1
ATOM 1358 C C . VAL A 1 168 ? -15.769 -4.955 9.988 1.00 95.06 168 VAL A C 1
ATOM 1360 O O . VAL A 1 168 ? -15.832 -5.106 8.769 1.00 95.06 168 VAL A O 1
ATOM 1363 N N . GLU A 1 169 ? -14.610 -4.739 10.615 1.00 95.31 169 GLU A N 1
ATOM 1364 C CA . GLU A 1 169 ? -13.309 -4.676 9.938 1.00 95.31 169 GLU A CA 1
ATOM 1365 C C . GLU A 1 169 ? -12.970 -6.008 9.255 1.00 95.31 169 GLU A C 1
ATOM 1367 O O . GLU A 1 169 ? -12.516 -6.005 8.111 1.00 95.31 169 GLU A O 1
ATOM 1372 N N . GLU A 1 170 ? -13.247 -7.144 9.903 1.00 95.19 170 GLU A N 1
ATOM 1373 C CA . GLU A 1 170 ? -13.038 -8.471 9.319 1.00 95.19 170 GLU A CA 1
ATOM 1374 C C . GLU A 1 170 ? -13.899 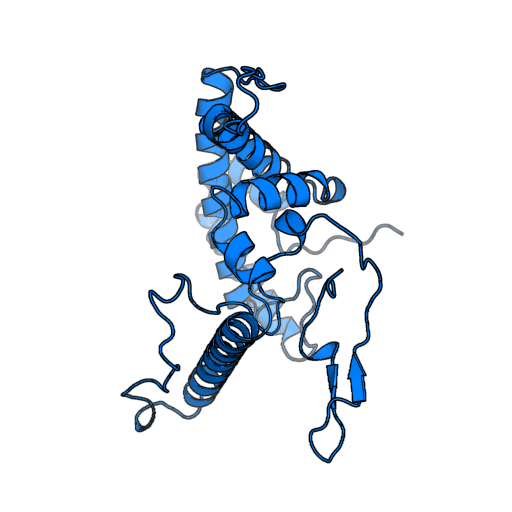-8.687 8.064 1.00 95.19 170 GLU A C 1
ATOM 1376 O O . GLU A 1 170 ? -13.394 -9.128 7.027 1.00 95.19 170 GLU A O 1
ATOM 1381 N N . ASN A 1 171 ? -15.187 -8.340 8.125 1.00 92.44 171 ASN A N 1
ATOM 1382 C CA . ASN A 1 171 ? -16.089 -8.448 6.976 1.00 92.44 171 ASN A CA 1
ATOM 1383 C C . ASN A 1 171 ? -15.674 -7.505 5.841 1.00 92.44 171 ASN A C 1
ATOM 1385 O O . ASN A 1 171 ? -15.643 -7.909 4.679 1.00 92.44 171 ASN A O 1
ATOM 1389 N N . TRP A 1 172 ? -15.280 -6.275 6.176 1.00 92.75 172 TRP A N 1
ATOM 1390 C CA . TRP A 1 172 ? -14.756 -5.311 5.210 1.00 92.75 172 TRP A CA 1
ATOM 1391 C C . TRP A 1 172 ? -13.475 -5.816 4.528 1.00 92.75 172 TRP A C 1
ATOM 1393 O O . TRP A 1 172 ? -13.317 -5.672 3.314 1.00 92.75 172 TRP A O 1
ATOM 1403 N N . PHE A 1 173 ? -12.575 -6.457 5.277 1.00 92.62 173 PHE A N 1
ATOM 1404 C CA . PHE A 1 173 ? -11.350 -7.036 4.731 1.00 92.62 173 PHE A CA 1
ATOM 1405 C C . PHE A 1 173 ? -11.648 -8.188 3.761 1.00 92.62 173 PHE A C 1
ATOM 1407 O O . PHE A 1 173 ? -11.109 -8.212 2.654 1.00 92.62 173 PHE A O 1
ATOM 1414 N N . LYS A 1 174 ? -12.562 -9.099 4.125 1.00 93.12 174 LYS A N 1
ATOM 1415 C CA . LYS A 1 174 ? -13.025 -10.185 3.241 1.00 93.12 174 LYS A CA 1
ATOM 1416 C C . LYS A 1 174 ? -13.654 -9.643 1.954 1.00 93.12 174 LYS A C 1
ATOM 1418 O O . LYS A 1 174 ? -13.299 -10.100 0.870 1.00 93.12 174 LYS A O 1
ATOM 1423 N N . ALA A 1 175 ? -14.528 -8.642 2.067 1.00 90.31 175 ALA A N 1
ATOM 1424 C CA . ALA A 1 175 ? -15.152 -7.992 0.915 1.00 90.31 175 ALA A CA 1
ATOM 1425 C C . ALA A 1 175 ? -14.117 -7.307 0.008 1.00 90.31 175 ALA A C 1
ATOM 1427 O O . ALA A 1 175 ? -14.216 -7.385 -1.212 1.00 90.31 175 ALA A O 1
ATOM 1428 N N . THR A 1 176 ? -13.086 -6.691 0.594 1.00 90.81 176 THR A N 1
ATOM 1429 C CA . THR A 1 176 ? -11.992 -6.061 -0.160 1.00 90.81 176 THR A CA 1
ATOM 1430 C C . THR A 1 176 ? -11.183 -7.096 -0.948 1.00 90.81 176 THR A C 1
ATOM 1432 O O . THR A 1 176 ? -10.910 -6.877 -2.122 1.00 90.81 176 THR A O 1
ATOM 1435 N N . ILE A 1 177 ? -10.848 -8.248 -0.350 1.00 91.88 177 ILE A N 1
ATOM 1436 C CA . ILE A 1 177 ? -10.163 -9.345 -1.061 1.00 91.88 177 ILE A CA 1
ATOM 1437 C C . ILE A 1 177 ? -11.000 -9.837 -2.243 1.00 91.88 177 ILE A C 1
ATOM 1439 O O . ILE A 1 177 ? -10.469 -10.031 -3.336 1.00 91.88 177 ILE A O 1
ATOM 1443 N N . LEU A 1 178 ? -12.303 -10.035 -2.029 1.00 91.44 178 LEU A N 1
ATOM 1444 C CA . LEU A 1 178 ? -13.217 -10.470 -3.081 1.00 91.44 178 LEU A CA 1
ATOM 1445 C C . LEU A 1 178 ? -13.290 -9.446 -4.221 1.00 91.44 178 LEU A C 1
ATOM 1447 O O . LEU A 1 178 ? -13.233 -9.824 -5.389 1.00 91.44 178 LEU A O 1
ATOM 1451 N N . LEU A 1 179 ? -13.357 -8.156 -3.884 1.00 90.56 179 LEU A N 1
ATOM 1452 C CA . LEU A 1 179 ? -13.369 -7.079 -4.866 1.00 90.56 179 LEU A CA 1
ATOM 1453 C C . LEU A 1 179 ? -12.086 -7.061 -5.706 1.00 90.56 179 LEU A C 1
ATOM 1455 O O . LEU A 1 179 ? -12.173 -6.990 -6.927 1.00 90.56 179 LEU A O 1
ATOM 1459 N N . GLU A 1 180 ? -10.910 -7.159 -5.081 1.00 90.25 180 GLU A N 1
ATOM 1460 C CA . GLU A 1 180 ? -9.627 -7.220 -5.799 1.00 90.25 180 GLU A CA 1
ATOM 1461 C C . GLU A 1 180 ? -9.533 -8.463 -6.695 1.00 90.25 180 GLU A C 1
ATOM 1463 O O . GLU A 1 180 ? -9.078 -8.381 -7.837 1.00 90.25 180 GLU A O 1
ATOM 1468 N N . TYR A 1 181 ? -10.043 -9.608 -6.233 1.00 91.75 181 TYR A N 1
ATOM 1469 C CA . TYR A 1 181 ? -10.158 -10.794 -7.077 1.00 91.75 181 TYR A CA 1
ATOM 1470 C C . TYR A 1 181 ? -11.039 -10.526 -8.305 1.00 91.75 181 TYR A C 1
ATOM 1472 O O . TYR A 1 181 ? -10.617 -10.798 -9.430 1.00 91.75 181 TYR A O 1
ATOM 1480 N N . TRP A 1 182 ? -12.223 -9.936 -8.133 1.00 92.38 182 TRP A N 1
ATOM 1481 C CA . TRP A 1 182 ? -13.083 -9.585 -9.264 1.00 92.38 182 TRP A CA 1
ATOM 1482 C C . TRP A 1 182 ? -12.421 -8.595 -10.223 1.00 92.38 182 TRP A C 1
ATOM 1484 O O . TRP A 1 182 ? -12.529 -8.784 -11.431 1.00 92.38 182 TRP A O 1
ATOM 1494 N N . ARG A 1 183 ? -11.675 -7.599 -9.725 1.00 90.75 183 ARG A N 1
ATOM 1495 C CA . ARG A 1 183 ? -10.889 -6.688 -10.579 1.00 90.75 183 ARG A CA 1
ATOM 1496 C C . ARG A 1 183 ? -9.900 -7.456 -11.455 1.00 90.75 183 ARG A C 1
ATOM 1498 O O . ARG A 1 183 ? -9.878 -7.226 -12.661 1.00 90.75 183 ARG A O 1
ATOM 1505 N N . SER A 1 184 ? -9.181 -8.423 -10.883 1.00 89.19 184 SER A N 1
ATOM 1506 C CA . SER A 1 184 ? -8.229 -9.248 -11.641 1.00 89.19 184 SER A CA 1
ATOM 1507 C C . SER A 1 184 ? -8.898 -10.056 -12.756 1.00 89.19 184 SER A C 1
ATOM 1509 O O . SER A 1 184 ? -8.389 -10.138 -13.873 1.00 89.19 184 SER A O 1
ATOM 1511 N N . VAL A 1 185 ? -10.095 -10.590 -12.498 1.00 90.38 185 VAL A N 1
ATOM 1512 C CA . VAL A 1 185 ? -10.875 -11.352 -13.485 1.00 90.38 185 VAL A CA 1
ATOM 1513 C C . VAL A 1 185 ? -11.466 -10.435 -14.567 1.00 90.38 185 VAL A C 1
ATOM 1515 O O . VAL A 1 185 ? -11.664 -10.863 -15.703 1.00 90.38 185 VAL A O 1
ATOM 1518 N N . LEU A 1 186 ? -11.694 -9.159 -14.246 1.00 89.94 186 LEU A N 1
ATOM 1519 C CA . LEU A 1 186 ? -12.159 -8.122 -15.171 1.00 89.94 186 LEU A CA 1
ATOM 1520 C C . LEU A 1 186 ? -11.022 -7.461 -15.973 1.00 89.94 186 LEU A C 1
ATOM 1522 O O . LEU A 1 186 ? -11.268 -6.491 -16.688 1.00 89.94 186 LEU A O 1
ATOM 1526 N N . GLY A 1 187 ? -9.793 -7.978 -15.888 1.00 82.88 187 GLY A N 1
ATOM 1527 C CA . GLY A 1 187 ? -8.644 -7.443 -16.621 1.00 82.88 187 GLY A CA 1
ATOM 1528 C C . GLY A 1 187 ? -8.040 -6.190 -15.988 1.00 82.88 187 GLY A C 1
ATOM 1529 O O . GLY A 1 187 ? -7.538 -5.334 -16.713 1.00 82.88 187 GLY A O 1
ATOM 1530 N N . ASP A 1 188 ? -8.113 -6.086 -14.658 1.00 83.00 188 ASP A N 1
ATOM 1531 C CA . ASP A 1 188 ? -7.579 -4.991 -13.844 1.00 83.00 188 ASP A CA 1
ATOM 1532 C C . ASP A 1 188 ? -7.994 -3.602 -14.349 1.00 83.00 188 ASP A C 1
ATOM 1534 O O . ASP A 1 188 ? -7.137 -2.752 -14.625 1.00 83.00 188 ASP A O 1
ATOM 1538 N N . PRO A 1 189 ? -9.312 -3.329 -14.458 1.00 80.19 189 PRO A N 1
ATOM 1539 C CA . PRO A 1 189 ? -9.758 -1.980 -14.753 1.00 80.19 189 PRO A CA 1
ATOM 1540 C C . PRO A 1 189 ? -9.170 -1.052 -13.684 1.00 80.19 189 PRO A C 1
ATOM 1542 O O . PRO A 1 189 ? -9.165 -1.385 -12.491 1.00 80.19 189 PRO A O 1
ATOM 1545 N N . GLY A 1 190 ? -8.633 0.098 -14.099 1.00 71.06 190 GLY A N 1
ATOM 1546 C CA . GLY A 1 190 ? -8.087 1.102 -13.177 1.00 71.06 190 GLY A CA 1
ATOM 1547 C C . GLY A 1 190 ? -9.126 1.551 -12.139 1.00 71.06 190 GLY A C 1
ATOM 1548 O O . GLY A 1 190 ? -10.288 1.143 -12.184 1.00 71.06 190 GLY A O 1
ATOM 1549 N N . GLN A 1 191 ? -8.753 2.391 -11.166 1.00 70.25 191 GLN A N 1
ATOM 1550 C CA . GLN A 1 191 ? -9.720 2.864 -10.151 1.00 70.25 191 GLN A CA 1
ATOM 1551 C C . GLN A 1 191 ? -10.966 3.512 -10.771 1.00 70.25 191 GLN A C 1
ATOM 1553 O O . GLN A 1 191 ? -12.055 3.347 -10.235 1.00 70.25 191 GLN A O 1
ATOM 1558 N N . ASP A 1 192 ? -10.797 4.114 -11.944 1.00 74.06 192 ASP A N 1
ATOM 1559 C CA . ASP A 1 192 ? -11.843 4.776 -12.718 1.00 74.06 192 ASP A CA 1
ATOM 1560 C C . ASP A 1 192 ? -12.607 3.830 -13.673 1.00 74.06 192 ASP A C 1
ATOM 1562 O O . ASP A 1 192 ? -13.377 4.289 -14.509 1.00 74.06 192 ASP A O 1
ATOM 1566 N N . GLY A 1 193 ? -12.369 2.514 -13.624 1.00 80.31 193 GLY A N 1
ATOM 1567 C CA . GLY A 1 193 ? -13.115 1.533 -14.428 1.00 80.31 193 GLY A CA 1
ATOM 1568 C C . GLY A 1 193 ? -12.705 1.428 -15.904 1.00 80.31 193 GLY A C 1
ATOM 1569 O O . GLY A 1 193 ? -13.372 0.743 -16.675 1.00 80.31 193 GLY A O 1
ATOM 1570 N N . TRP A 1 194 ? -11.618 2.086 -16.322 1.00 83.06 194 TRP A N 1
ATOM 1571 C CA . TRP A 1 194 ? -11.212 2.126 -17.731 1.00 83.06 194 TRP A CA 1
ATOM 1572 C C . TRP A 1 194 ? -10.749 0.764 -18.244 1.00 83.06 194 TRP A C 1
ATOM 1574 O O . TRP A 1 194 ? -9.886 0.119 -17.648 1.00 83.06 194 TRP A O 1
ATOM 1584 N N . VAL A 1 195 ? -11.268 0.393 -19.413 1.00 85.69 195 VAL A N 1
ATOM 1585 C CA . VAL A 1 195 ? -10.885 -0.798 -20.178 1.00 85.69 195 VAL A CA 1
ATOM 1586 C C . VAL A 1 195 ? -10.669 -0.425 -21.643 1.00 85.69 195 VAL A C 1
ATOM 1588 O O . VAL A 1 195 ? -11.199 0.582 -22.121 1.00 85.69 195 VAL A O 1
ATOM 1591 N N . SER A 1 196 ? -9.867 -1.206 -22.372 1.00 86.06 196 SER A N 1
ATOM 1592 C CA . SER A 1 196 ? -9.653 -0.938 -23.795 1.00 86.06 196 SER A CA 1
ATOM 1593 C C . SER A 1 196 ? -10.941 -1.182 -24.584 1.00 86.06 196 SER A C 1
ATOM 1595 O O . SER A 1 196 ? -11.768 -2.022 -24.227 1.00 86.06 196 SER A O 1
ATOM 1597 N N . ASN A 1 197 ? -11.118 -0.460 -25.692 1.00 88.81 197 ASN A N 1
ATOM 1598 C CA . ASN A 1 197 ? -12.297 -0.637 -26.544 1.00 88.81 197 ASN A CA 1
ATOM 1599 C C . ASN A 1 197 ? -12.426 -2.082 -27.059 1.00 88.81 197 ASN A C 1
ATOM 1601 O O . ASN A 1 197 ? -13.529 -2.602 -27.178 1.00 88.81 197 ASN A O 1
ATOM 1605 N N . GLU A 1 198 ? -11.290 -2.734 -27.304 1.00 91.06 198 GLU A N 1
ATOM 1606 C CA . GLU A 1 198 ? -11.198 -4.111 -27.791 1.00 91.06 198 GLU A CA 1
ATOM 1607 C C . GLU A 1 198 ? -11.641 -5.138 -26.738 1.00 91.06 198 GLU A C 1
ATOM 1609 O O . GLU A 1 198 ? -12.215 -6.164 -27.099 1.00 91.06 198 GLU A O 1
ATOM 1614 N N . SER A 1 199 ? -11.392 -4.880 -25.446 1.00 88.31 199 SER A N 1
ATOM 1615 C CA . SER A 1 199 ? -11.766 -5.788 -24.354 1.00 88.31 199 SER A CA 1
ATOM 1616 C C . SER A 1 199 ? -13.116 -5.462 -23.711 1.00 88.31 199 SER A C 1
ATOM 1618 O O . SER A 1 199 ? -13.657 -6.312 -23.002 1.00 88.31 199 SER A O 1
ATOM 1620 N N . TYR A 1 200 ? -13.686 -4.280 -23.976 1.00 89.88 200 TYR A N 1
ATOM 1621 C CA . TYR A 1 200 ? -14.890 -3.763 -23.316 1.00 89.88 200 TYR A CA 1
ATOM 1622 C C . TYR A 1 200 ? -16.057 -4.759 -23.294 1.00 89.88 200 TYR A C 1
ATOM 1624 O O . TYR A 1 200 ? -16.587 -5.067 -22.227 1.00 89.88 200 TYR A O 1
ATOM 1632 N N . GLU A 1 201 ? -16.442 -5.308 -24.452 1.00 92.56 201 GLU A N 1
ATOM 1633 C CA . GLU A 1 201 ? -17.575 -6.242 -24.532 1.00 92.56 201 GLU A CA 1
ATOM 1634 C C . GLU A 1 201 ? -17.340 -7.511 -23.699 1.00 92.56 201 GLU A C 1
ATOM 1636 O O . GLU A 1 201 ? -18.258 -7.992 -23.030 1.00 92.56 201 GLU A O 1
ATOM 1641 N N . GLY A 1 202 ? -16.105 -8.024 -23.702 1.00 92.62 202 GLY A N 1
ATOM 1642 C CA . GLY A 1 202 ? -15.716 -9.196 -22.920 1.00 92.62 202 GLY A CA 1
ATOM 1643 C C . GLY A 1 202 ? -15.761 -8.927 -21.418 1.00 92.62 202 GLY A C 1
ATOM 1644 O O . GLY A 1 202 ? -16.353 -9.707 -20.674 1.00 92.62 202 GLY A O 1
ATOM 1645 N N . VAL A 1 203 ? -15.208 -7.794 -20.976 1.00 92.75 203 VAL A N 1
ATOM 1646 C CA . VAL A 1 203 ? -15.224 -7.391 -19.561 1.00 92.75 203 VAL A CA 1
ATOM 1647 C C . VAL A 1 203 ? -16.656 -7.188 -19.066 1.00 92.75 203 VAL A C 1
ATOM 1649 O O . VAL A 1 203 ? -17.004 -7.658 -17.985 1.00 92.75 203 VAL A O 1
ATOM 1652 N N . MET A 1 204 ? -17.522 -6.561 -19.867 1.00 92.50 204 MET A N 1
ATOM 1653 C CA . MET A 1 204 ? -18.928 -6.367 -19.501 1.00 92.50 204 MET A CA 1
ATOM 1654 C C . MET A 1 204 ? -19.697 -7.684 -19.378 1.00 92.50 204 MET A C 1
ATOM 1656 O O . MET A 1 204 ? -20.571 -7.802 -18.517 1.00 92.50 204 MET A O 1
ATOM 1660 N N . GLU A 1 205 ? -19.387 -8.689 -20.200 1.00 94.44 205 GLU A N 1
ATOM 1661 C CA . GLU A 1 205 ? -20.004 -10.010 -20.057 1.00 94.44 205 GLU A CA 1
ATOM 1662 C C . GLU A 1 205 ? -19.556 -10.715 -18.775 1.00 94.44 205 GLU A C 1
ATOM 1664 O O . GLU A 1 205 ? -20.398 -11.216 -18.028 1.00 94.44 205 GLU A O 1
ATOM 1669 N N . VAL A 1 206 ? -18.257 -10.682 -18.470 1.00 94.50 206 VAL A N 1
ATOM 1670 C CA . VAL A 1 206 ? -17.714 -11.223 -17.216 1.00 94.50 206 VAL A CA 1
ATOM 1671 C C . VAL A 1 206 ? -18.323 -10.509 -16.006 1.00 94.50 206 VAL A C 1
ATOM 1673 O O . VAL A 1 206 ? -18.769 -11.166 -15.071 1.00 94.50 206 VAL A O 1
ATOM 1676 N N . ASN A 1 207 ? -18.444 -9.179 -16.049 1.00 94.19 207 ASN A N 1
ATOM 1677 C CA . ASN A 1 207 ? -19.084 -8.383 -15.000 1.00 94.19 207 ASN A CA 1
ATOM 1678 C C . ASN A 1 207 ? -20.541 -8.819 -14.756 1.00 94.19 207 ASN A C 1
ATOM 1680 O O . ASN A 1 207 ? -20.950 -9.062 -13.619 1.00 94.19 207 ASN A O 1
ATOM 1684 N N . ARG A 1 208 ? -21.328 -8.991 -15.830 1.00 93.94 208 ARG A N 1
ATOM 1685 C CA . ARG A 1 208 ? -22.708 -9.499 -15.735 1.00 93.94 208 ARG A CA 1
ATOM 1686 C C . ARG A 1 208 ? -22.768 -10.904 -15.146 1.00 93.94 208 ARG A C 1
ATOM 1688 O O . ARG A 1 208 ? -23.702 -11.195 -14.399 1.00 93.94 208 ARG A O 1
ATOM 1695 N N . GLN A 1 209 ? -21.822 -11.770 -15.498 1.00 94.62 209 GLN A N 1
ATOM 1696 C CA . GLN A 1 209 ? -21.761 -13.132 -14.980 1.00 94.62 209 GLN A CA 1
ATOM 1697 C C . GLN A 1 209 ? -21.436 -13.145 -13.482 1.00 94.62 209 GLN A C 1
ATOM 1699 O O . GLN A 1 209 ? -22.166 -13.777 -12.723 1.00 94.62 209 GLN A O 1
ATOM 1704 N N . LEU A 1 210 ? -20.441 -12.366 -13.046 1.00 93.94 210 LEU A N 1
ATOM 1705 C CA . LEU A 1 210 ? -20.100 -12.207 -11.629 1.00 93.94 210 LEU A CA 1
ATOM 1706 C C . LEU A 1 210 ? -21.293 -11.688 -10.816 1.00 93.94 210 LEU A C 1
ATOM 1708 O O . LEU A 1 210 ? -21.611 -12.253 -9.772 1.00 93.94 210 LEU A O 1
ATOM 1712 N N . LYS A 1 211 ? -22.013 -10.671 -11.320 1.00 93.19 211 LYS A N 1
ATOM 1713 C CA . LYS A 1 211 ? -23.221 -10.159 -10.648 1.00 93.19 211 LYS A CA 1
ATOM 1714 C C . LYS A 1 211 ? -24.288 -11.249 -10.513 1.00 93.19 211 LYS A C 1
ATOM 1716 O O . LYS A 1 211 ? -24.896 -11.371 -9.457 1.00 93.19 211 LYS A O 1
ATOM 1721 N N . LYS A 1 212 ? -24.523 -12.051 -11.559 1.00 92.88 212 LYS A N 1
ATOM 1722 C CA . LYS A 1 212 ? -25.510 -13.147 -11.528 1.00 92.88 212 LYS A CA 1
ATOM 1723 C C . LYS A 1 212 ? -25.139 -14.244 -10.537 1.00 92.88 212 LYS A C 1
ATOM 1725 O O . LYS A 1 212 ? -26.020 -14.718 -9.831 1.00 92.88 212 LYS A O 1
ATOM 1730 N N . GLU A 1 213 ? -23.874 -14.651 -10.506 1.00 92.00 213 GLU A N 1
ATOM 1731 C CA . GLU A 1 213 ? -23.380 -15.657 -9.560 1.00 92.00 213 GLU A CA 1
ATOM 1732 C C . GLU A 1 213 ? -23.537 -15.166 -8.123 1.00 92.00 213 GLU A C 1
ATOM 1734 O O . GLU A 1 213 ? -24.077 -15.882 -7.291 1.00 92.00 213 GLU A O 1
ATOM 1739 N N . TRP A 1 214 ? -23.177 -13.910 -7.857 1.00 90.94 214 TRP A N 1
ATOM 1740 C CA . TRP A 1 214 ? -23.321 -13.324 -6.529 1.00 90.94 214 TRP A CA 1
ATOM 1741 C C . TRP A 1 214 ? -24.788 -13.189 -6.090 1.00 90.94 214 TRP A C 1
ATOM 1743 O O . TRP A 1 214 ? -25.131 -13.513 -4.960 1.00 90.94 214 TRP A O 1
ATOM 1753 N N . VAL A 1 215 ? -25.682 -12.785 -7.001 1.00 91.06 215 VAL A N 1
ATOM 1754 C CA . VAL A 1 215 ? -27.136 -12.750 -6.754 1.00 91.06 215 VAL A CA 1
ATOM 1755 C C . VAL A 1 215 ? -27.704 -14.144 -6.464 1.00 91.06 215 VAL A C 1
ATOM 1757 O O . VAL A 1 215 ? -28.651 -14.261 -5.692 1.00 91.06 215 VAL A O 1
ATOM 1760 N N . ALA A 1 216 ? -27.163 -15.199 -7.077 1.00 91.12 216 ALA A N 1
ATOM 1761 C CA . ALA A 1 216 ? -27.634 -16.566 -6.855 1.00 91.12 216 ALA A CA 1
ATOM 1762 C C . ALA A 1 216 ? -27.299 -17.101 -5.451 1.00 91.12 216 ALA A C 1
ATOM 1764 O O . ALA A 1 216 ? -27.978 -18.015 -4.987 1.00 91.12 216 ALA A O 1
ATOM 1765 N N . GLU A 1 217 ? -26.295 -16.523 -4.791 1.00 88.44 217 GLU A N 1
ATOM 1766 C CA . GLU A 1 217 ? -25.887 -16.849 -3.419 1.00 88.44 217 GLU A CA 1
ATOM 1767 C C . GLU A 1 217 ? -26.615 -16.000 -2.355 1.00 88.44 217 GLU A C 1
ATOM 1769 O O . GLU A 1 217 ? -26.375 -16.188 -1.167 1.00 88.44 217 GLU A O 1
ATOM 1774 N N . ALA A 1 218 ? -27.498 -15.073 -2.753 1.00 88.56 218 ALA A N 1
ATOM 1775 C CA . ALA A 1 218 ? -28.272 -14.250 -1.822 1.00 88.56 218 ALA A CA 1
ATOM 1776 C C . ALA A 1 218 ? -29.199 -15.109 -0.944 1.00 88.56 218 ALA A C 1
ATOM 1778 O O . ALA A 1 218 ? -29.954 -15.945 -1.455 1.00 88.56 218 ALA A O 1
ATOM 1779 N N . GLU A 1 219 ? -29.180 -14.882 0.371 1.00 89.44 219 GLU A N 1
ATOM 1780 C CA . GLU A 1 219 ? -29.976 -15.658 1.326 1.00 89.44 219 GLU A CA 1
ATOM 1781 C C . GLU A 1 219 ? -31.386 -15.076 1.501 1.00 89.44 219 GLU A C 1
ATOM 1783 O O . GLU A 1 219 ? -32.345 -15.817 1.750 1.00 89.44 219 GLU A O 1
ATOM 1788 N N . ASP A 1 220 ? -31.534 -13.759 1.334 1.00 90.44 220 ASP A N 1
ATOM 1789 C CA . ASP A 1 220 ? -32.793 -13.045 1.525 1.00 90.44 220 ASP A CA 1
ATOM 1790 C C . ASP A 1 220 ? -33.020 -11.874 0.540 1.00 90.44 220 ASP A C 1
ATOM 1792 O O . ASP A 1 220 ? -32.262 -11.625 -0.399 1.00 90.44 220 ASP A O 1
ATOM 1796 N N . GLU A 1 221 ? -34.149 -11.177 0.704 1.00 88.88 221 GLU A N 1
ATOM 1797 C CA . GLU A 1 221 ? -34.516 -10.029 -0.135 1.00 88.88 221 GLU A CA 1
ATOM 1798 C C . GLU A 1 221 ? -33.624 -8.800 0.125 1.00 88.88 221 GLU A C 1
ATOM 1800 O O . GLU A 1 221 ? -33.453 -7.966 -0.766 1.00 88.88 221 GLU A O 1
ATOM 1805 N N . GLU A 1 222 ? -33.030 -8.688 1.315 1.00 88.38 222 GLU A N 1
ATOM 1806 C CA . GLU A 1 222 ? -32.123 -7.595 1.667 1.00 88.38 222 GLU A CA 1
ATOM 1807 C C . GLU A 1 222 ? -30.792 -7.737 0.919 1.00 88.38 222 GLU A C 1
ATOM 1809 O O . GLU A 1 222 ? -30.314 -6.757 0.338 1.00 88.38 222 GLU A O 1
ATOM 1814 N N . ASP A 1 223 ? -30.261 -8.957 0.814 1.00 87.06 223 ASP A N 1
ATOM 1815 C CA . ASP A 1 223 ? -29.087 -9.280 0.001 1.00 87.06 223 ASP A CA 1
ATOM 1816 C C . ASP A 1 223 ? -29.299 -8.900 -1.470 1.00 87.06 223 ASP A C 1
ATOM 1818 O O . ASP A 1 223 ? -28.456 -8.235 -2.080 1.00 87.06 223 ASP A O 1
ATOM 1822 N N . LEU A 1 224 ? -30.457 -9.245 -2.043 1.00 87.81 224 LEU A N 1
ATOM 1823 C CA . LEU A 1 224 ? -30.788 -8.906 -3.432 1.00 87.81 224 LEU A CA 1
ATOM 1824 C C . LEU A 1 224 ? -30.795 -7.391 -3.666 1.00 87.81 224 LEU A C 1
ATOM 1826 O O . LEU A 1 224 ? -30.226 -6.908 -4.649 1.00 87.81 224 LEU A O 1
ATOM 1830 N N . VAL A 1 225 ? -31.417 -6.630 -2.759 1.00 88.12 225 VAL A N 1
ATOM 1831 C CA . VAL A 1 225 ? -31.458 -5.162 -2.835 1.00 88.12 225 VAL A CA 1
ATOM 1832 C C . VAL A 1 225 ? -30.062 -4.564 -2.669 1.00 88.12 225 VAL A C 1
ATOM 1834 O O . VAL A 1 225 ? -29.730 -3.594 -3.357 1.00 88.12 225 VAL A O 1
ATOM 1837 N N . CYS A 1 226 ? -29.235 -5.133 -1.791 1.00 86.06 226 CYS A N 1
ATOM 1838 C CA . CYS A 1 226 ? -27.856 -4.703 -1.602 1.00 86.06 226 CYS A CA 1
ATOM 1839 C C . CYS A 1 226 ? -27.039 -4.872 -2.885 1.00 86.06 226 CYS A C 1
ATOM 1841 O O . CYS A 1 226 ? -26.385 -3.926 -3.323 1.00 86.06 226 CYS A O 1
ATOM 1843 N N . VAL A 1 227 ? -27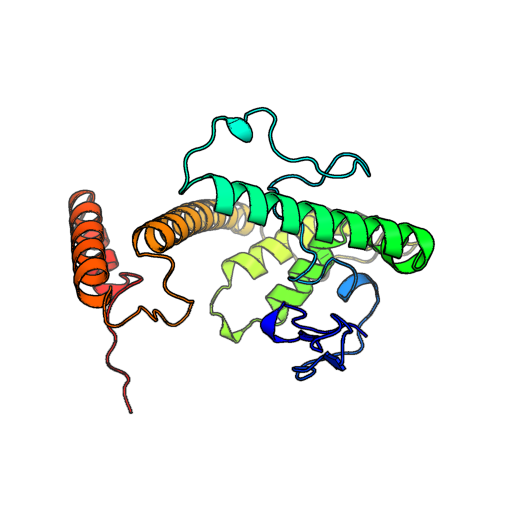.114 -6.037 -3.530 1.00 86.81 227 VAL A N 1
ATOM 1844 C CA . VAL A 1 227 ? -26.381 -6.295 -4.777 1.00 86.81 227 VAL A CA 1
ATOM 1845 C C . VAL A 1 227 ? -26.904 -5.442 -5.925 1.00 86.81 227 VAL A C 1
ATOM 1847 O O . VAL A 1 227 ? -26.121 -4.968 -6.745 1.00 86.81 227 VAL A O 1
ATOM 1850 N N . ASP A 1 228 ? -28.213 -5.211 -6.005 1.00 85.38 228 ASP A N 1
ATOM 1851 C CA . ASP A 1 228 ? -28.773 -4.375 -7.064 1.00 85.38 228 ASP A CA 1
ATOM 1852 C C . ASP A 1 228 ? -28.335 -2.909 -6.948 1.00 85.38 228 ASP A C 1
ATOM 1854 O O . ASP A 1 228 ? -28.019 -2.291 -7.961 1.00 85.38 228 ASP A O 1
ATOM 1858 N N . ARG A 1 229 ? -28.265 -2.372 -5.722 1.00 85.19 229 ARG A N 1
ATOM 1859 C CA . ARG A 1 229 ? -27.928 -0.961 -5.468 1.00 85.19 229 ARG A CA 1
ATOM 1860 C C . ARG A 1 229 ? -26.440 -0.665 -5.362 1.00 85.19 229 ARG A C 1
ATOM 1862 O O . ARG A 1 229 ? -26.037 0.458 -5.654 1.00 85.19 229 ARG A O 1
ATOM 1869 N N . PHE A 1 230 ? -25.654 -1.618 -4.872 1.00 86.12 230 PHE A N 1
ATOM 1870 C CA . PHE A 1 230 ? -24.259 -1.404 -4.485 1.00 86.12 230 PHE A CA 1
ATOM 1871 C C . PHE A 1 230 ? -23.296 -2.325 -5.236 1.00 86.12 230 PHE A C 1
ATOM 1873 O O . PHE A 1 230 ? -22.200 -2.600 -4.747 1.00 86.12 230 PHE A O 1
ATOM 1880 N N . TRP A 1 231 ? -23.684 -2.811 -6.422 1.00 90.75 231 TRP A N 1
ATOM 1881 C CA . TRP A 1 231 ? -22.762 -3.560 -7.268 1.00 90.75 231 TRP A CA 1
ATOM 1882 C C . TRP A 1 231 ? -21.549 -2.678 -7.617 1.00 90.75 231 TRP A C 1
ATOM 1884 O O . TRP A 1 231 ? -21.725 -1.620 -8.219 1.00 90.75 231 TRP A O 1
ATOM 1894 N N . PRO A 1 232 ? -20.315 -3.085 -7.269 1.00 87.81 232 PRO A N 1
ATOM 1895 C CA . PRO A 1 232 ? -19.146 -2.204 -7.330 1.00 87.81 232 PRO A CA 1
ATOM 1896 C C . PRO A 1 232 ? -18.711 -1.833 -8.754 1.00 87.81 232 PRO A C 1
ATOM 1898 O O . PRO A 1 232 ? -17.956 -0.883 -8.930 1.00 87.81 232 PRO A O 1
ATOM 1901 N N . PHE A 1 233 ? -19.177 -2.573 -9.762 1.00 88.75 233 PHE A N 1
ATOM 1902 C CA . PHE A 1 233 ? -18.876 -2.344 -11.179 1.00 88.75 233 PHE A CA 1
ATOM 1903 C C . PHE A 1 233 ? -20.141 -1.975 -11.962 1.00 88.75 233 PHE A C 1
ATOM 1905 O O . PHE A 1 233 ? -20.353 -2.430 -13.089 1.00 88.75 233 PHE A O 1
ATOM 1912 N N . GLN A 1 234 ? -21.053 -1.257 -11.313 1.00 84.44 234 GLN A N 1
ATOM 1913 C CA . GLN A 1 234 ? -22.265 -0.748 -11.933 1.00 84.44 234 GLN A CA 1
ATOM 1914 C C . GLN A 1 234 ? -21.976 0.545 -12.695 1.00 84.44 234 GLN A C 1
ATOM 1916 O O . GLN A 1 234 ? -21.280 1.425 -12.195 1.00 84.44 234 GLN A O 1
ATOM 1921 N N . ASP A 1 235 ? -22.577 0.678 -13.878 1.00 78.50 235 ASP A N 1
ATOM 1922 C CA . ASP A 1 235 ? -22.640 1.965 -14.565 1.00 78.50 235 ASP A CA 1
ATOM 1923 C C . ASP A 1 235 ? -23.511 2.932 -13.758 1.00 78.50 235 ASP A C 1
ATOM 1925 O O . ASP A 1 235 ? -24.673 2.649 -13.435 1.00 78.50 235 ASP A O 1
ATOM 1929 N N . HIS A 1 236 ? -22.946 4.094 -13.455 1.00 71.75 236 HIS A N 1
ATOM 1930 C CA . HIS A 1 236 ? -23.668 5.220 -12.891 1.00 71.75 236 HIS A CA 1
ATOM 1931 C C . HIS A 1 236 ? -23.776 6.303 -13.960 1.00 71.75 236 HIS A C 1
ATOM 1933 O O . HIS A 1 236 ? -22.792 6.622 -14.622 1.00 71.75 236 HIS A O 1
ATOM 1939 N N . GLU A 1 237 ? -24.971 6.870 -14.137 1.00 70.56 237 GLU A N 1
ATOM 1940 C CA . GLU A 1 237 ? -25.102 8.090 -14.930 1.00 70.56 237 GLU A CA 1
ATOM 1941 C C . GLU A 1 237 ? -24.315 9.200 -14.221 1.00 70.56 237 GLU A C 1
ATOM 1943 O O . GLU A 1 237 ? -24.578 9.506 -13.054 1.00 70.56 237 GLU A O 1
ATOM 1948 N N . GLU A 1 238 ? -23.334 9.785 -14.911 1.00 58.94 238 GLU A N 1
ATOM 1949 C CA . GLU A 1 238 ? -22.726 11.035 -14.471 1.00 58.94 238 GLU A CA 1
ATOM 1950 C C . GLU A 1 238 ? -23.816 12.109 -14.548 1.00 58.94 238 GLU A C 1
ATOM 1952 O O . GLU A 1 238 ? -24.262 12.497 -15.627 1.00 58.94 238 GLU A O 1
ATOM 1957 N N . LEU A 1 239 ? -24.329 12.523 -13.389 1.00 55.19 239 LEU A N 1
ATOM 1958 C CA . LEU A 1 239 ? -25.242 13.655 -13.314 1.00 55.19 239 LEU A CA 1
ATOM 1959 C C . LEU A 1 239 ? -24.416 14.933 -13.511 1.00 55.19 239 LEU A C 1
ATOM 1961 O O . LEU A 1 239 ? -23.647 15.296 -12.619 1.00 55.19 239 LEU A O 1
ATOM 1965 N N . ASP A 1 240 ? -24.583 15.561 -14.679 1.00 47.00 240 ASP A N 1
ATOM 1966 C CA . ASP A 1 240 ? -24.048 16.891 -15.030 1.00 47.00 240 ASP A CA 1
ATOM 1967 C C . ASP A 1 240 ? -24.406 17.985 -14.000 1.00 47.00 240 ASP A C 1
ATOM 1969 O O . ASP A 1 240 ? -25.577 18.039 -13.541 1.00 47.00 240 ASP A O 1
#

Radius of gyration: 22.64 Å; Cα contacts (8 Å, |Δi|>4): 165; chains: 1; bounding box: 60×43×60 Å

Mean predicted aligned error: 7.19 Å

Secondary structure (DSSP, 8-state):
---TT--GGGEEE-TTS-EEEE---TT-----HHHH-S--GGG---SSS--SS-PPP---TTGGG--TTHHHHHHHHHHHHHHHHHHHHHHHHH-HHHHHHHTSTTHHHHHHHHHHHT-GGG--HHHHHHHHHHHHHTHHHHH-STT---PPPS----HHHHHHHHHHHHHHHHHHHHHHHHHHHTT---TT----TTTHHHHHHHHHHHHHHHHHT--SHHHHHHHHHH-TT-------

Organism: Aspergillus cristatus (NCBI:txid573508)

Solvent-accessible surface area (backbone atoms only — not comparable to full-atom values): 14716 Å² total; per-residue (Å²): 108,58,73,70,66,43,37,73,92,33,48,43,62,45,97,88,70,44,80,74,47,74,57,73,60,72,86,51,53,84,62,60,64,71,70,65,50,77,66,46,74,59,32,34,75,82,56,98,62,80,72,98,59,93,69,79,67,67,76,64,94,60,54,90,78,46,50,88,79,49,43,61,54,52,51,50,52,38,51,37,41,41,39,20,44,51,51,54,52,49,36,64,73,78,31,60,70,50,55,56,44,71,67,38,83,66,36,68,58,56,37,48,38,53,55,42,66,70,44,71,87,70,75,62,58,62,65,37,53,53,37,51,52,55,48,53,80,41,35,66,76,73,58,72,55,100,73,85,62,91,77,78,75,93,64,87,77,56,70,65,64,51,57,56,43,53,57,52,50,51,52,50,50,53,52,49,54,52,49,54,51,51,33,56,76,50,70,54,42,49,99,86,62,57,68,55,82,89,49,40,69,60,35,53,51,52,51,54,48,53,52,51,56,55,56,70,68,44,88,51,73,64,49,47,52,46,52,72,75,61,45,92,86,59,91,71,84,81,80,129